Protein AF-A0AA35T219-F1 (afdb_monomer)

Radius of gyration: 21.93 Å; Cα contacts (8 Å, |Δi|>4): 338; chains: 1; bounding box: 54×48×81 Å

pLDDT: mean 70.07, std 18.67, range [22.97, 91.75]

Mean predicted aligned error: 12.72 Å

Secondary structure (DSSP, 8-state):
----S--TTTSPTTEEE-S--EEE----SS-EEEEEEEE--B---SSSSSGGGEEEEEEEEEEEE-GGG-EEEEESSS--EE--S--EEEETTEEEEEEEESS-EEEEEEEE--TTPPPPPEEEEEEEEEE---TT-------PPEEEEEES-HHHHHHHHHHHHHTTEEEEEEEEEE-SS---------TT-TTS------SSS-------------

Foldseek 3Di:
DLPDDDCPVLEDPQKD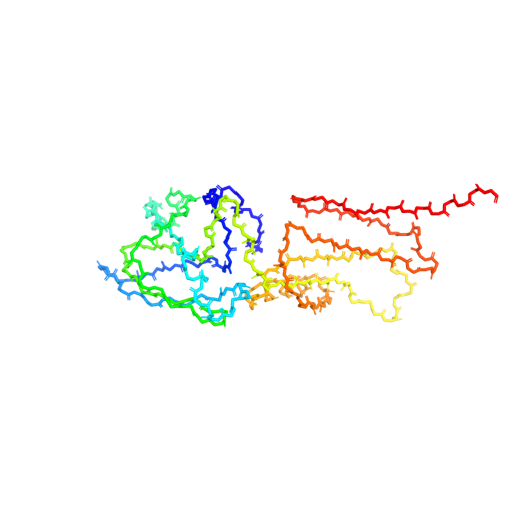FFWDKDKDFDPDPFKDKDKDKTFGFFPDDPPDDPPVFKFKWKFFFDFDQPPPVGTDTHRPGSHTHTDPDWDWDDDRRMIITIDIDGGIMMITMIGGHDVPDFDGKGKKKKKWKWADDDPPDPDDLDIDIDIDIGGPDVVVVVSVVVVNVVVRIDIDMDIDIDRDDDDADEDDDDPPCLPRDDDDDDDDDDHPHPPPPPPPDD

Nearest PDB structures (foldseek):
  5ln4-assembly3_C  TM=1.990E-01  e=5.249E-01  Yersinia pestis
  4f8n-assembly1_A  TM=1.712E-01  e=6.178E-01  Yersinia pestis

Solvent-accessible surface area (backbone atoms only — not comparable to full-atom values): 13832 Å² total; per-residue (Å²): 136,80,95,68,90,86,55,86,85,30,56,50,86,58,52,49,75,40,35,69,78,44,81,48,75,74,94,60,98,57,74,38,82,45,79,49,78,42,58,32,18,52,63,59,72,90,78,87,65,68,69,86,37,56,42,44,28,35,26,64,27,35,80,39,81,49,69,99,78,47,75,44,77,40,62,66,51,70,50,43,40,77,56,76,95,60,75,68,47,77,55,87,38,36,42,34,37,61,50,76,40,82,54,38,28,40,38,32,41,26,36,56,60,54,92,94,57,80,67,73,39,29,28,26,27,42,37,41,33,35,67,71,78,59,95,82,65,90,76,78,92,75,81,75,71,48,78,45,81,43,57,50,40,72,71,50,54,52,52,53,50,56,52,28,61,76,66,60,30,45,78,48,81,46,80,48,75,45,63,69,97,74,81,86,80,82,86,85,66,60,85,87,59,66,83,80,72,84,90,84,86,90,77,100,70,82,82,79,74,79,81,75,75,81,74,80,83,127

Sequence (218 aa):
MGAAMHYSQTFPQGYTVVSPICFVSCRSRGPCRVSLTFPHALDATPDTTTPSRLVILSSATAKVDAGSQGPFFSPSERVLDPLDDIDFKVDRGLARFQTELCHPSLFAVAVRDTPGSIPLPLRCCLYVLYPVIEPTVSMVTGFDVEAYVGMNIPTVATAVMSWAEQHDLKMEETHFVMSGEHVTVSADLLPPHQTDWDVSRRGDGKVCGTYTSNKCQA

Structure (mmCIF, N/CA/C/O backbone):
data_AF-A0AA35T219-F1
#
_entry.id   AF-A0AA35T219-F1
#
loop_
_atom_site.group_PDB
_atom_site.id
_atom_site.type_symbol
_atom_site.label_atom_id
_atom_site.label_alt_id
_atom_site.label_comp_id
_atom_site.label_asym_id
_atom_site.label_entity_id
_atom_site.label_seq_id
_atom_site.pdbx_PDB_ins_code
_atom_site.Cartn_x
_atom_site.Cartn_y
_atom_site.Cartn_z
_atom_site.occupancy
_atom_site.B_iso_or_equiv
_atom_site.auth_seq_id
_atom_site.auth_comp_id
_atom_site.auth_asym_id
_atom_site.auth_atom_id
_atom_site.pdbx_PDB_model_num
ATOM 1 N N . MET A 1 1 ? 10.415 -14.472 3.509 1.00 25.81 1 MET A N 1
ATOM 2 C CA . MET A 1 1 ? 8.943 -14.312 3.584 1.00 25.81 1 MET A CA 1
ATOM 3 C C . MET A 1 1 ? 8.610 -12.841 3.376 1.00 25.81 1 MET A C 1
ATOM 5 O O . MET A 1 1 ? 8.546 -12.095 4.343 1.00 25.81 1 MET A O 1
ATOM 9 N N . GLY A 1 2 ? 8.456 -12.408 2.124 1.00 26.06 2 GLY A N 1
ATOM 10 C CA . GLY A 1 2 ? 7.878 -11.100 1.821 1.00 26.06 2 GLY A CA 1
ATOM 11 C C . GLY A 1 2 ? 6.364 -11.241 1.868 1.00 26.06 2 GLY A C 1
ATOM 12 O O . GLY A 1 2 ? 5.776 -11.815 0.959 1.00 26.06 2 GLY A O 1
ATOM 13 N N . ALA A 1 3 ? 5.736 -10.802 2.956 1.00 27.05 3 ALA A N 1
ATOM 14 C CA . ALA A 1 3 ? 4.283 -10.757 3.071 1.00 27.05 3 ALA A CA 1
ATOM 15 C C . ALA A 1 3 ? 3.740 -9.583 2.241 1.00 27.05 3 ALA A C 1
ATOM 17 O O . ALA A 1 3 ? 3.244 -8.599 2.778 1.00 27.05 3 ALA A O 1
ATOM 18 N N . ALA A 1 4 ? 3.862 -9.677 0.923 1.00 34.72 4 ALA A N 1
ATOM 19 C CA . ALA A 1 4 ? 3.095 -8.872 -0.006 1.00 34.72 4 ALA A CA 1
ATOM 20 C C . ALA A 1 4 ? 2.285 -9.834 -0.877 1.00 34.72 4 ALA A C 1
ATOM 22 O O . ALA A 1 4 ? 2.807 -10.836 -1.352 1.00 34.72 4 ALA A O 1
ATOM 23 N N . MET A 1 5 ? 1.013 -9.495 -1.089 1.00 34.22 5 MET A N 1
ATOM 24 C CA . MET A 1 5 ? 0.124 -10.103 -2.084 1.00 34.22 5 MET A CA 1
ATOM 25 C C . MET A 1 5 ? -0.480 -11.473 -1.738 1.00 34.22 5 MET A C 1
ATOM 27 O O . MET A 1 5 ? -0.184 -12.460 -2.383 1.00 34.22 5 MET A O 1
ATOM 31 N N . HIS A 1 6 ? -1.391 -11.520 -0.762 1.00 35.69 6 HIS A N 1
ATOM 32 C CA . HIS A 1 6 ? -2.619 -12.342 -0.819 1.00 35.69 6 HIS A CA 1
ATOM 33 C C . HIS A 1 6 ? -3.583 -11.866 0.285 1.00 35.69 6 HIS A C 1
ATOM 35 O O . HIS A 1 6 ? -3.925 -12.591 1.214 1.00 35.69 6 HIS A O 1
ATOM 41 N N . TYR A 1 7 ? -3.986 -10.596 0.212 1.00 44.16 7 TYR A N 1
ATOM 42 C CA . TYR A 1 7 ? -5.065 -10.043 1.045 1.00 44.16 7 TYR A CA 1
ATOM 43 C C . TYR A 1 7 ? -6.301 -9.662 0.210 1.00 44.16 7 TYR A C 1
ATOM 45 O O . TYR A 1 7 ? -7.221 -9.049 0.736 1.00 44.16 7 TYR A O 1
ATOM 53 N N . SER A 1 8 ? -6.373 -10.046 -1.073 1.00 41.53 8 SER A N 1
ATOM 54 C CA . SER A 1 8 ? -7.505 -9.690 -1.949 1.00 41.53 8 SER A CA 1
ATOM 55 C C . SER A 1 8 ? -8.852 -10.259 -1.484 1.00 41.53 8 SER A C 1
ATOM 57 O O . SER A 1 8 ? -9.886 -9.712 -1.843 1.00 41.53 8 SER A O 1
ATOM 59 N N . GLN A 1 9 ? -8.853 -11.311 -0.657 1.00 44.59 9 GLN A N 1
ATOM 60 C CA . GLN A 1 9 ? -10.068 -11.906 -0.079 1.00 44.59 9 GLN A CA 1
ATOM 61 C C . GLN A 1 9 ? -10.352 -11.469 1.372 1.00 44.59 9 GLN A C 1
ATOM 63 O O . GLN A 1 9 ? -11.349 -11.891 1.943 1.00 44.59 9 GLN A O 1
ATOM 68 N N . THR A 1 10 ? -9.480 -10.653 1.975 1.00 53.59 10 THR A N 1
ATOM 69 C CA . THR A 1 10 ? -9.535 -10.266 3.402 1.00 53.59 10 THR A CA 1
ATOM 70 C C . THR A 1 10 ? -10.169 -8.889 3.616 1.00 53.59 10 THR A C 1
ATOM 72 O O . THR A 1 10 ? -10.555 -8.536 4.731 1.00 53.59 10 THR A O 1
ATOM 75 N N . PHE A 1 11 ? -10.239 -8.070 2.564 1.00 61.09 11 PHE A N 1
ATOM 76 C CA . PHE A 1 11 ? -10.794 -6.727 2.664 1.00 61.09 11 PHE A CA 1
ATOM 77 C C . PHE A 1 11 ? -12.285 -6.729 2.324 1.00 61.09 11 PHE A C 1
ATOM 79 O O . PHE A 1 11 ? -12.685 -7.366 1.345 1.00 61.09 11 PHE A O 1
ATOM 86 N N . PRO A 1 12 ? -13.110 -6.012 3.103 1.00 65.50 12 PRO A N 1
ATOM 87 C CA . PRO A 1 12 ? -14.512 -5.826 2.769 1.00 65.50 12 PRO A CA 1
ATOM 88 C C . PRO A 1 12 ? -14.631 -5.173 1.388 1.00 65.50 12 PRO A C 1
ATOM 90 O O . PRO A 1 12 ? -13.857 -4.279 1.036 1.00 65.50 12 PRO A O 1
ATOM 93 N N . GLN A 1 13 ? -15.606 -5.622 0.595 1.00 71.94 13 GLN A N 1
ATOM 94 C CA . GLN A 1 13 ? -15.908 -4.983 -0.685 1.00 71.94 13 GLN A CA 1
ATOM 95 C C . GLN A 1 13 ? -16.268 -3.507 -0.467 1.00 71.94 13 GLN A C 1
ATOM 97 O O . GLN A 1 13 ? -16.920 -3.159 0.516 1.00 71.94 13 GLN A O 1
ATOM 102 N N . GLY A 1 14 ? -15.857 -2.645 -1.400 1.00 78.50 14 GLY A N 1
ATOM 103 C CA . GLY A 1 14 ? -16.109 -1.204 -1.320 1.00 78.50 14 GLY A CA 1
ATOM 104 C C . GLY A 1 14 ? -15.125 -0.437 -0.433 1.00 78.50 14 GLY A C 1
ATOM 105 O O . GLY A 1 14 ? -15.446 0.666 0.012 1.00 78.50 14 GLY A O 1
ATOM 106 N N . TYR A 1 15 ? -13.951 -1.011 -0.157 1.00 80.75 15 TYR A N 1
ATOM 107 C CA . TYR A 1 15 ? -12.869 -0.322 0.532 1.00 80.75 15 TYR A CA 1
ATOM 108 C C . TYR A 1 15 ? -11.538 -0.491 -0.196 1.00 80.75 15 TYR A C 1
ATOM 110 O O . TYR A 1 15 ? -11.108 -1.605 -0.500 1.00 80.75 15 TYR A O 1
ATOM 118 N N . THR A 1 16 ? -10.829 0.621 -0.364 1.00 81.12 16 THR A N 1
ATOM 119 C CA . THR A 1 16 ? -9.451 0.645 -0.859 1.00 81.12 16 THR A CA 1
ATOM 120 C C . THR A 1 16 ? -8.502 0.918 0.301 1.00 81.12 16 THR A C 1
ATOM 122 O O . THR A 1 16 ? -8.538 1.995 0.899 1.00 81.12 16 THR A O 1
ATOM 125 N N . VAL A 1 17 ? -7.636 -0.039 0.644 1.00 84.38 17 VAL A N 1
ATOM 126 C CA . VAL A 1 17 ? -6.633 0.149 1.704 1.00 84.38 17 VAL A CA 1
ATOM 127 C C . VAL A 1 17 ? -5.507 1.051 1.218 1.00 84.38 17 VAL A C 1
ATOM 129 O O . VAL A 1 17 ? -4.899 0.801 0.181 1.00 84.38 17 VAL A O 1
ATOM 132 N N . VAL A 1 18 ? -5.222 2.090 2.001 1.00 86.44 18 VAL A N 1
ATOM 133 C CA . VAL A 1 18 ? -4.260 3.147 1.662 1.00 86.44 18 VAL A CA 1
ATOM 134 C C . VAL A 1 18 ? -3.087 3.230 2.636 1.00 86.44 18 VAL A C 1
ATOM 136 O O . VAL A 1 18 ? -2.287 4.151 2.519 1.00 86.44 18 VAL A O 1
ATOM 139 N N . SER A 1 19 ? -2.966 2.306 3.594 1.00 87.12 19 SER A N 1
ATOM 140 C CA . SER A 1 19 ? -1.841 2.207 4.536 1.00 87.12 19 SER A CA 1
ATOM 141 C C . SER A 1 19 ? -1.317 0.772 4.652 1.00 87.12 19 SER A C 1
ATOM 143 O O . SER A 1 19 ? -1.995 -0.170 4.239 1.00 87.12 19 SER A O 1
ATOM 145 N N . PRO A 1 20 ? -0.158 0.557 5.300 1.00 85.31 20 PRO A N 1
ATOM 146 C CA . PRO A 1 20 ? 0.209 -0.761 5.802 1.00 85.31 20 PRO A CA 1
ATOM 147 C C . PRO A 1 20 ? -0.837 -1.290 6.794 1.00 85.31 20 PRO A C 1
ATOM 149 O O . PRO A 1 20 ? -1.520 -0.506 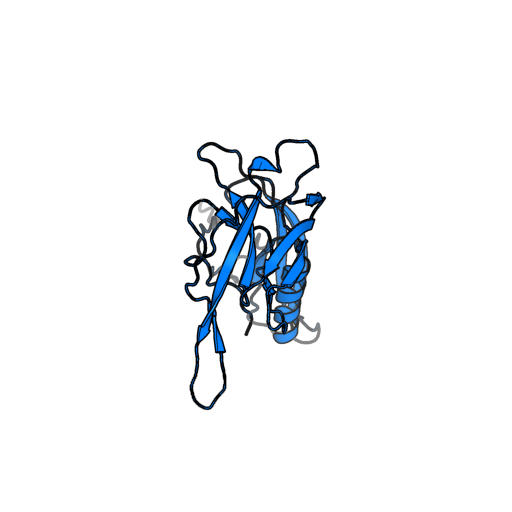7.461 1.00 85.31 20 PRO A O 1
ATOM 152 N N . ILE A 1 21 ? -0.919 -2.617 6.915 1.00 85.12 21 ILE A N 1
ATOM 153 C CA . ILE A 1 21 ? -1.655 -3.286 7.992 1.00 85.12 21 ILE A CA 1
ATOM 154 C C . ILE A 1 21 ? -0.701 -3.451 9.175 1.00 85.12 21 ILE A C 1
ATOM 156 O O . ILE A 1 21 ? 0.383 -4.013 9.017 1.00 85.12 21 ILE A O 1
ATOM 160 N N . CYS A 1 22 ? -1.110 -3.010 10.360 1.00 83.25 22 CYS A N 1
ATOM 161 C CA . CYS A 1 22 ? -0.311 -3.146 11.575 1.00 83.25 22 CYS A CA 1
ATOM 162 C C . CYS A 1 22 ? -1.007 -4.050 12.589 1.00 83.25 22 CYS A C 1
ATOM 164 O O . CYS A 1 22 ? -2.183 -3.860 12.896 1.00 83.25 22 CYS A O 1
ATOM 166 N N . PHE A 1 23 ? -0.252 -4.992 13.150 1.00 84.25 23 PHE A N 1
ATOM 167 C CA . PHE A 1 23 ? -0.660 -5.767 14.317 1.00 84.25 23 PHE A CA 1
ATOM 168 C C . PHE A 1 23 ? -0.267 -5.030 15.595 1.00 84.25 23 PHE A C 1
ATOM 170 O O . PHE A 1 23 ? 0.884 -4.621 15.756 1.00 84.25 23 PHE A O 1
ATOM 177 N N . VAL A 1 24 ? -1.217 -4.878 16.511 1.00 85.19 24 VAL A N 1
ATOM 178 C CA . VAL A 1 24 ? -1.024 -4.188 17.785 1.00 85.19 24 VAL A CA 1
ATOM 179 C C . VAL A 1 24 ? -1.450 -5.116 18.911 1.00 85.19 24 VAL A C 1
ATOM 181 O O . VAL A 1 24 ? -2.562 -5.633 18.922 1.00 85.19 24 VAL A O 1
ATOM 184 N N . SER A 1 25 ? -0.569 -5.304 19.889 1.00 84.00 25 SER A N 1
ATOM 185 C CA . SER A 1 25 ? -0.840 -6.087 21.096 1.00 84.00 25 SER A CA 1
ATOM 186 C C . SER A 1 25 ? -0.357 -5.329 22.324 1.00 84.00 25 SER A C 1
ATOM 188 O O . SER A 1 25 ? 0.729 -4.748 22.290 1.00 84.00 25 SER A O 1
ATOM 190 N N . CYS A 1 26 ? -1.111 -5.381 23.420 1.00 77.00 26 CYS A N 1
ATOM 191 C CA . CYS A 1 26 ? -0.672 -4.868 24.713 1.00 77.00 26 CYS A CA 1
ATOM 192 C C . CYS A 1 26 ? -0.511 -6.016 25.717 1.00 77.00 26 CYS A C 1
ATOM 194 O O . CYS A 1 26 ? -1.307 -6.948 25.735 1.00 77.00 26 CYS A O 1
ATOM 196 N N . ARG A 1 27 ? 0.511 -5.940 26.579 1.00 72.88 27 ARG A N 1
ATOM 197 C CA . ARG A 1 27 ? 0.747 -6.912 27.667 1.00 72.88 27 ARG A CA 1
ATOM 198 C C . ARG A 1 27 ? -0.072 -6.627 28.935 1.00 72.88 27 ARG A C 1
ATOM 200 O O . ARG A 1 27 ? 0.155 -7.260 29.964 1.00 72.88 27 ARG A O 1
ATOM 207 N N . SER A 1 28 ? -0.976 -5.652 28.887 1.00 70.00 28 SER A N 1
ATOM 208 C CA . SER A 1 28 ? -1.829 -5.291 30.020 1.00 70.00 28 SER A CA 1
ATOM 209 C C . SER A 1 28 ? -2.808 -6.419 30.358 1.00 70.00 28 SER A C 1
ATOM 211 O O . SER A 1 28 ? -3.291 -7.121 29.475 1.00 70.00 28 SER A O 1
ATOM 213 N N . ARG A 1 29 ? -3.123 -6.579 31.651 1.00 66.75 29 ARG A N 1
ATOM 214 C CA . ARG A 1 29 ? -4.164 -7.507 32.136 1.00 66.75 29 ARG A CA 1
ATOM 215 C C . ARG A 1 29 ? -5.591 -6.968 31.951 1.00 66.75 29 ARG A C 1
ATOM 217 O O . ARG A 1 29 ? -6.541 -7.674 32.267 1.00 66.75 29 ARG A O 1
ATOM 224 N N . GLY A 1 30 ? -5.734 -5.735 31.472 1.00 74.81 30 GLY A N 1
ATOM 225 C CA . GLY A 1 30 ? -7.009 -5.090 31.168 1.00 74.81 30 GLY A CA 1
ATOM 226 C C . GLY A 1 30 ? -6.906 -4.220 29.916 1.00 74.81 30 GLY A C 1
ATOM 227 O O . GLY A 1 30 ? -5.829 -4.160 29.309 1.00 74.81 30 GLY A O 1
ATOM 228 N N . PRO A 1 31 ? -7.995 -3.535 29.539 1.00 81.06 31 PRO A N 1
ATOM 229 C CA . PRO A 1 31 ? -8.016 -2.727 28.333 1.00 81.06 31 PRO A CA 1
ATOM 230 C C . PRO A 1 31 ? -6.910 -1.672 28.318 1.00 81.06 31 PRO A C 1
ATOM 232 O O . PRO A 1 31 ? -6.562 -1.087 29.348 1.00 81.06 31 PRO A O 1
ATOM 235 N N . CYS A 1 32 ? -6.320 -1.454 27.147 1.00 84.25 32 CYS A N 1
ATOM 236 C CA . CYS A 1 32 ? -5.234 -0.499 26.974 1.00 84.25 32 CYS A CA 1
ATOM 237 C C . CYS A 1 32 ? -5.611 0.557 25.945 1.00 84.25 32 CYS A C 1
ATOM 239 O O . CYS A 1 32 ? -5.890 0.233 24.794 1.00 84.25 32 CYS A O 1
ATOM 241 N N . ARG A 1 33 ? -5.559 1.830 26.338 1.00 89.69 33 ARG A N 1
ATOM 242 C CA . ARG A 1 33 ? -5.686 2.936 25.393 1.00 89.69 33 ARG A CA 1
ATOM 243 C C . ARG A 1 33 ? -4.396 3.068 24.588 1.00 89.69 33 ARG A C 1
ATOM 245 O O . ARG A 1 33 ? -3.328 3.290 25.157 1.00 89.69 33 ARG A O 1
ATOM 252 N N . VAL A 1 34 ? -4.505 2.960 23.271 1.00 89.31 34 VAL A N 1
ATOM 253 C CA . VAL A 1 34 ? -3.389 3.089 22.331 1.00 89.31 34 VAL A CA 1
ATOM 254 C C . VAL A 1 34 ? -3.590 4.305 2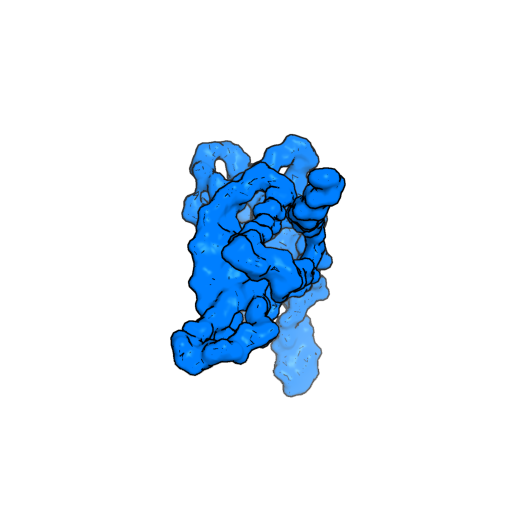1.436 1.00 89.31 34 VAL A C 1
ATOM 256 O O . VAL A 1 34 ? -4.714 4.658 21.083 1.00 89.31 34 VAL A O 1
ATOM 259 N N . SER A 1 35 ? -2.485 4.952 21.072 1.00 91.69 35 SER A N 1
ATOM 260 C CA . SER A 1 35 ? -2.454 6.025 20.079 1.00 91.69 35 SER A CA 1
ATOM 261 C C . SER A 1 35 ? -1.686 5.519 18.871 1.00 91.69 35 SER A C 1
ATOM 263 O O . SER A 1 35 ? -0.508 5.184 18.989 1.00 91.69 35 SER A O 1
ATOM 265 N N . LEU A 1 36 ? -2.348 5.449 17.721 1.00 91.19 36 LEU A N 1
ATOM 266 C CA . LEU A 1 36 ? -1.792 4.873 16.502 1.00 91.19 36 LEU A CA 1
ATOM 267 C C . LEU A 1 36 ? -1.585 5.956 15.445 1.00 91.19 36 LEU A C 1
ATOM 269 O O . LEU A 1 36 ? -2.362 6.904 15.339 1.00 91.19 36 LEU A O 1
ATOM 273 N N . THR A 1 37 ? -0.497 5.830 14.687 1.00 91.75 37 THR A N 1
ATOM 274 C CA . THR A 1 37 ? -0.146 6.716 13.572 1.00 91.75 37 THR A CA 1
ATOM 275 C C . THR A 1 37 ? 0.233 5.856 12.377 1.00 91.75 37 THR A C 1
ATOM 277 O O . THR A 1 37 ? 1.168 5.063 12.464 1.00 91.75 37 THR A O 1
ATOM 280 N N . PHE A 1 38 ? -0.487 6.021 11.273 1.00 89.31 38 PHE A N 1
ATOM 281 C CA . PHE A 1 38 ? -0.290 5.275 10.037 1.00 89.31 38 PHE A CA 1
ATOM 282 C C . PHE A 1 38 ? 0.161 6.206 8.919 1.00 89.31 38 PHE A C 1
ATOM 284 O O . PHE A 1 38 ? -0.466 7.250 8.727 1.00 89.31 38 PHE A O 1
ATOM 291 N N . PRO A 1 39 ? 1.185 5.835 8.136 1.00 88.75 39 PRO A N 1
ATOM 292 C CA . PRO A 1 39 ? 1.398 6.473 6.852 1.00 88.75 39 PRO A CA 1
ATOM 293 C C . PRO A 1 39 ? 0.299 6.053 5.874 1.00 88.75 39 PRO A C 1
ATOM 295 O O . PRO A 1 39 ? -0.125 4.897 5.884 1.00 88.75 39 PRO A O 1
ATOM 298 N N . HIS A 1 40 ? -0.144 6.971 5.015 1.00 86.25 40 HIS A N 1
ATOM 299 C CA . HIS A 1 40 ? -1.108 6.654 3.962 1.00 86.25 40 HIS A CA 1
ATOM 300 C C . HIS A 1 40 ? -0.705 7.195 2.591 1.00 86.25 40 HIS A C 1
ATOM 302 O O . HIS A 1 40 ? -0.011 8.206 2.479 1.00 86.25 40 HIS A O 1
ATOM 308 N N . ALA A 1 41 ? -1.204 6.563 1.533 1.00 87.31 41 ALA A N 1
ATOM 309 C CA . ALA A 1 41 ? -0.889 6.909 0.153 1.00 87.31 41 ALA A CA 1
ATOM 310 C C . ALA A 1 41 ? -1.672 8.113 -0.384 1.00 87.31 41 ALA A C 1
ATOM 312 O O . ALA A 1 41 ? -1.235 8.696 -1.360 1.00 87.31 41 ALA A O 1
ATOM 313 N N . LEU A 1 42 ? -2.790 8.525 0.223 1.00 85.19 42 LEU A N 1
ATOM 314 C CA . LEU A 1 42 ? -3.615 9.605 -0.345 1.00 85.19 42 LEU A CA 1
ATOM 315 C C . LEU A 1 42 ? -2.834 10.894 -0.617 1.00 85.19 42 LEU A C 1
ATOM 317 O O . LEU A 1 42 ? -2.111 11.386 0.255 1.00 85.19 42 LEU A O 1
ATOM 321 N N . ASP A 1 43 ? -3.047 11.449 -1.806 1.00 80.00 43 ASP A N 1
ATOM 322 C CA . ASP A 1 43 ? -2.617 12.788 -2.202 1.00 80.00 43 ASP A CA 1
ATOM 323 C C . ASP A 1 43 ? -3.699 13.811 -1.832 1.00 80.00 43 ASP A C 1
ATOM 325 O O . ASP A 1 43 ? -4.254 14.525 -2.661 1.00 80.00 43 ASP A O 1
ATOM 329 N N . ALA A 1 44 ? -4.090 13.811 -0.559 1.00 66.00 44 ALA A N 1
ATOM 330 C CA . ALA A 1 44 ? -5.096 14.733 -0.066 1.00 66.00 44 ALA A CA 1
ATOM 331 C C . ALA A 1 44 ? -4.442 16.073 0.286 1.00 66.00 44 ALA A C 1
ATOM 333 O O . ALA A 1 44 ? -3.615 16.148 1.201 1.00 66.00 44 ALA A O 1
ATOM 334 N N . THR A 1 45 ? -4.840 17.144 -0.400 1.00 56.31 45 THR A N 1
ATOM 335 C CA . THR A 1 45 ? -4.743 18.489 0.169 1.00 56.31 45 THR A CA 1
ATOM 336 C C . THR A 1 45 ? -5.785 18.625 1.290 1.00 56.31 45 THR A C 1
ATOM 338 O O . THR A 1 45 ? -6.869 18.046 1.200 1.00 56.31 45 THR A O 1
ATOM 341 N N . PRO A 1 46 ? -5.475 19.349 2.380 1.00 49.75 46 PRO A N 1
ATOM 342 C CA . PRO A 1 46 ? -6.318 19.425 3.579 1.00 49.75 46 PRO A CA 1
ATOM 343 C C . PRO A 1 46 ? -7.670 20.152 3.403 1.00 49.75 46 PRO A C 1
ATOM 345 O O . PRO A 1 46 ? -8.376 20.359 4.390 1.00 49.75 46 PRO A O 1
ATOM 348 N N . ASP A 1 47 ? -8.089 20.494 2.180 1.00 50.41 47 ASP A N 1
ATOM 349 C CA . ASP A 1 47 ? -9.352 21.192 1.936 1.00 50.41 47 ASP A CA 1
ATOM 350 C C . ASP A 1 47 ? -10.559 20.227 1.892 1.00 50.41 47 ASP A C 1
ATOM 352 O O . ASP A 1 47 ? -11.039 19.754 0.864 1.00 50.41 47 ASP A O 1
ATOM 356 N N . THR A 1 48 ? -11.051 19.962 3.103 1.00 42.38 48 THR A N 1
ATOM 357 C CA . THR A 1 48 ? -12.465 19.866 3.532 1.00 42.38 48 THR A CA 1
ATOM 358 C C . THR A 1 48 ? -13.426 18.811 2.959 1.00 42.38 48 THR A C 1
ATOM 360 O O . THR A 1 48 ? -14.540 18.717 3.469 1.00 42.38 48 THR A O 1
ATOM 363 N N . THR A 1 49 ? -13.040 17.929 2.031 1.00 50.22 49 THR A N 1
ATOM 364 C CA . THR A 1 49 ? -13.943 16.835 1.563 1.00 50.22 49 THR A CA 1
ATOM 365 C C . THR A 1 49 ? -13.375 15.416 1.656 1.00 50.22 49 THR A C 1
ATOM 367 O O . THR A 1 49 ? -14.130 14.447 1.628 1.00 50.22 49 THR A O 1
ATOM 370 N N . THR A 1 50 ? -12.068 15.272 1.866 1.00 53.88 50 THR A N 1
ATOM 371 C CA . THR A 1 50 ? -11.376 13.987 2.075 1.00 53.88 50 THR A CA 1
ATOM 372 C C . THR A 1 50 ? -11.747 13.227 3.367 1.00 53.88 50 THR A C 1
ATOM 374 O O . THR A 1 50 ? -11.749 11.994 3.330 1.00 53.88 50 THR A O 1
ATOM 377 N N . PRO A 1 51 ? -12.075 13.876 4.510 1.00 56.75 51 PRO A N 1
ATOM 378 C CA . PRO A 1 51 ? -12.294 13.159 5.768 1.00 56.75 51 PRO A CA 1
ATOM 379 C C . PR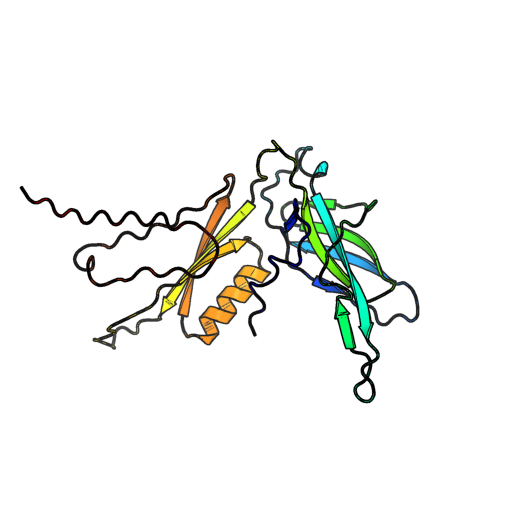O A 1 51 ? -13.465 12.164 5.714 1.00 56.75 51 PRO A C 1
ATOM 381 O O . PRO A 1 51 ? -13.363 11.068 6.248 1.00 56.75 51 PRO A O 1
ATOM 384 N N . SER A 1 52 ? -14.563 12.493 5.029 1.00 65.69 52 SER A N 1
ATOM 385 C CA . SER A 1 52 ? -15.814 11.716 5.112 1.00 65.69 52 SER A CA 1
ATOM 386 C C . SER A 1 52 ? -15.739 10.304 4.519 1.00 65.69 52 SER A C 1
ATOM 388 O O . SER A 1 52 ? -16.616 9.482 4.782 1.00 65.69 52 SER A O 1
ATOM 390 N N . ARG A 1 53 ? -14.710 10.014 3.715 1.00 78.31 53 ARG A N 1
ATOM 391 C CA . ARG A 1 53 ? -14.495 8.700 3.092 1.00 78.31 53 ARG A CA 1
ATOM 392 C C . ARG A 1 53 ? -13.403 7.886 3.774 1.00 78.31 53 ARG A C 1
ATOM 394 O O . ARG A 1 53 ? -13.258 6.712 3.451 1.00 78.31 53 ARG A O 1
ATOM 401 N N . LEU A 1 54 ? -12.623 8.485 4.668 1.00 82.75 54 LEU A N 1
ATOM 402 C CA . LEU A 1 54 ? -11.556 7.787 5.369 1.00 82.75 54 LEU A CA 1
ATOM 403 C C . LEU A 1 54 ? -12.119 6.993 6.542 1.00 82.75 54 LEU A C 1
ATOM 405 O O . LEU A 1 54 ? -12.912 7.500 7.328 1.00 82.75 54 LEU A O 1
ATOM 409 N N . VAL A 1 55 ? -11.686 5.742 6.651 1.00 87.19 55 VAL A N 1
ATOM 410 C CA . VAL A 1 55 ? -12.081 4.838 7.727 1.00 87.19 55 VAL A CA 1
ATOM 411 C C . VAL A 1 55 ? -10.865 4.107 8.277 1.00 87.19 55 VAL A C 1
ATOM 413 O O . VAL A 1 55 ? -9.891 3.845 7.563 1.00 87.19 55 VAL A O 1
ATOM 416 N N . ILE A 1 56 ? -10.940 3.743 9.552 1.00 88.81 56 ILE A N 1
ATOM 417 C CA . ILE A 1 56 ? -10.045 2.751 10.135 1.00 88.81 56 ILE A CA 1
ATOM 418 C C . ILE A 1 56 ? -10.736 1.406 10.012 1.00 88.81 56 ILE A C 1
ATOM 420 O O . ILE A 1 56 ? -11.860 1.248 10.475 1.00 88.81 56 ILE A O 1
ATOM 424 N N . LEU A 1 57 ? -10.065 0.447 9.389 1.00 88.75 57 LEU A N 1
ATOM 425 C CA . LEU A 1 57 ? -10.479 -0.943 9.434 1.00 88.75 57 LEU A CA 1
ATOM 426 C C . LEU A 1 57 ? -9.743 -1.644 10.573 1.00 88.75 57 LEU A C 1
ATOM 428 O O . LEU A 1 57 ? -8.545 -1.415 10.773 1.00 88.75 57 LEU A O 1
ATOM 432 N N . SER A 1 58 ? -10.438 -2.512 11.297 1.00 87.81 58 SER A N 1
ATOM 433 C CA . SER A 1 58 ? -9.869 -3.280 12.396 1.00 87.81 58 SER A CA 1
ATOM 434 C C . SER A 1 58 ? -10.368 -4.720 12.415 1.00 87.81 58 SER A C 1
ATOM 436 O O . SER A 1 58 ? -11.446 -5.025 11.921 1.00 87.81 58 SER A O 1
ATOM 438 N N . SER A 1 59 ? -9.562 -5.617 12.972 1.00 83.94 59 SER A N 1
ATOM 439 C CA . SER A 1 59 ? -9.957 -7.002 13.226 1.00 83.94 59 SER A CA 1
ATOM 440 C C . SER A 1 59 ? -9.384 -7.432 14.564 1.00 83.94 59 SER A C 1
ATOM 442 O O . SER A 1 59 ? -8.171 -7.325 14.782 1.00 83.94 59 SER A O 1
ATOM 444 N N . ALA A 1 60 ? -10.241 -7.903 15.466 1.00 72.31 60 ALA A N 1
ATOM 445 C CA . ALA A 1 60 ? -9.786 -8.522 16.700 1.00 72.31 60 ALA A CA 1
ATOM 446 C C . ALA A 1 60 ? -9.174 -9.888 16.370 1.00 72.31 60 ALA A C 1
ATOM 448 O O . ALA A 1 60 ? -9.797 -10.727 15.712 1.00 72.31 60 ALA A O 1
ATOM 449 N N . THR A 1 61 ? -7.948 -10.129 16.832 1.00 67.62 61 THR A N 1
ATOM 450 C CA . THR A 1 61 ? -7.361 -11.469 16.762 1.00 67.62 61 THR A CA 1
ATOM 451 C C . THR A 1 61 ? -7.869 -12.296 17.937 1.00 67.62 61 THR A C 1
ATOM 453 O O . THR A 1 61 ? -7.797 -11.875 19.095 1.00 67.62 61 THR A O 1
ATOM 456 N N . ALA A 1 62 ? -8.410 -13.474 17.643 1.00 57.25 62 ALA A N 1
ATOM 457 C CA . ALA A 1 62 ? -8.804 -14.421 18.662 1.00 57.25 62 ALA A CA 1
ATOM 458 C C . ALA A 1 62 ? -7.544 -15.004 19.301 1.00 57.25 62 ALA A C 1
ATOM 460 O O . ALA A 1 62 ? -6.579 -15.394 18.633 1.00 57.25 62 ALA A O 1
ATOM 461 N N . LYS A 1 63 ? -7.580 -15.103 20.629 1.00 54.62 63 LYS A N 1
ATOM 462 C CA . LYS A 1 63 ? -6.645 -15.938 21.373 1.00 54.62 63 LYS A CA 1
ATOM 463 C C . LYS A 1 63 ? -6.997 -17.395 21.076 1.00 54.62 63 LYS A C 1
ATOM 465 O O . LYS A 1 63 ? -8.049 -17.866 21.498 1.00 54.62 63 LYS A O 1
ATOM 470 N N . VAL A 1 64 ? -6.129 -18.098 20.357 1.00 51.59 64 VAL A N 1
ATOM 471 C CA . VAL A 1 64 ? -6.243 -19.545 20.166 1.00 51.59 64 VAL A CA 1
ATOM 472 C C . VAL A 1 64 ? -5.365 -20.212 21.219 1.00 51.59 64 VAL A C 1
ATOM 474 O O . VAL A 1 64 ? -4.147 -20.016 21.249 1.00 51.59 64 VAL A O 1
ATOM 477 N N . ASP A 1 65 ? -5.975 -20.993 22.109 1.00 48.56 65 ASP A N 1
ATOM 478 C CA . ASP A 1 65 ? -5.232 -21.786 23.088 1.00 48.56 65 ASP A CA 1
ATOM 479 C C . ASP A 1 65 ? -4.606 -23.004 22.393 1.00 48.56 65 ASP A C 1
ATOM 481 O O . ASP A 1 65 ? -5.190 -24.083 22.301 1.00 48.56 65 ASP A O 1
ATOM 485 N N . ALA A 1 66 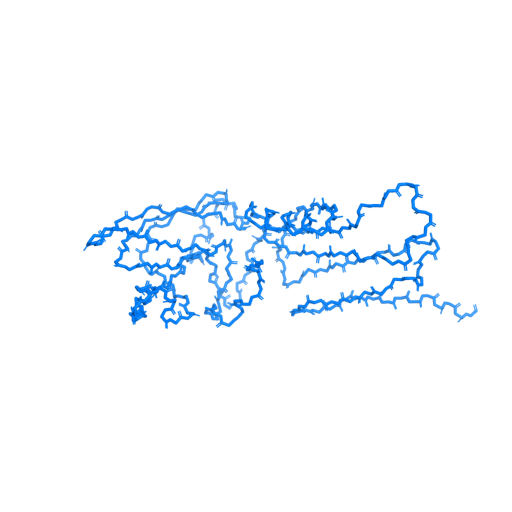? -3.394 -22.820 21.869 1.00 45.75 66 ALA A N 1
ATOM 486 C CA . ALA A 1 66 ? -2.648 -23.850 21.157 1.00 45.75 66 ALA A CA 1
ATOM 487 C C . ALA A 1 66 ? -1.862 -24.758 22.123 1.00 45.75 66 ALA A C 1
ATOM 489 O O . ALA A 1 66 ? -0.634 -24.796 22.095 1.00 45.75 66 ALA A O 1
ATOM 490 N N . GLY A 1 67 ? -2.562 -25.496 22.993 1.00 56.41 67 GLY A N 1
ATOM 491 C CA . GLY A 1 67 ? -1.972 -26.558 23.823 1.00 56.41 67 GLY A CA 1
ATOM 492 C C . GLY A 1 67 ? -0.596 -26.229 24.440 1.00 56.41 67 GLY A C 1
ATOM 493 O O . GLY A 1 67 ? -0.357 -25.129 24.938 1.00 56.41 67 GLY A O 1
ATOM 494 N N . SER A 1 68 ? 0.334 -27.189 24.416 1.00 42.88 68 SER A N 1
ATOM 495 C CA . SER A 1 68 ? 1.648 -27.122 25.084 1.00 42.88 68 SER A CA 1
ATOM 496 C C . SER A 1 68 ? 2.660 -26.123 24.495 1.00 42.88 68 SER A C 1
ATOM 498 O O . SER A 1 68 ? 3.791 -26.078 24.973 1.00 42.88 68 SER A O 1
ATOM 500 N N . GLN A 1 69 ? 2.298 -25.333 23.477 1.00 55.22 69 GLN A N 1
ATOM 501 C CA . GLN A 1 69 ? 3.174 -24.310 22.880 1.00 55.22 69 GLN A CA 1
ATOM 502 C C . GLN A 1 69 ? 2.814 -22.871 23.291 1.00 55.22 69 GLN A C 1
ATOM 504 O O . GLN A 1 69 ? 3.480 -21.926 22.872 1.00 55.22 69 GLN A O 1
ATOM 509 N N . GLY A 1 70 ? 1.823 -22.698 24.174 1.00 49.56 70 GLY A N 1
ATOM 510 C CA . GLY A 1 70 ? 1.346 -21.384 24.606 1.00 49.56 70 GLY A CA 1
ATOM 511 C C . GLY A 1 70 ? 0.310 -20.788 23.643 1.00 49.56 70 GLY A C 1
ATOM 512 O O . GLY A 1 70 ? 0.029 -21.362 22.592 1.00 49.56 70 GLY A O 1
ATOM 513 N N . PRO A 1 71 ? -0.322 -19.658 24.004 1.00 51.91 71 PRO A N 1
ATOM 514 C CA . PRO A 1 71 ? -1.371 -19.067 23.182 1.00 51.91 71 PRO A CA 1
ATOM 515 C C . PRO A 1 71 ? -0.787 -18.498 21.884 1.00 51.91 71 PRO A C 1
ATOM 517 O O . PRO A 1 71 ? 0.165 -17.716 21.924 1.00 51.91 71 PRO A O 1
ATOM 520 N N . PHE A 1 72 ? -1.388 -18.845 20.746 1.00 54.81 72 PHE A N 1
ATOM 521 C CA . PHE A 1 72 ? -1.117 -18.187 19.470 1.00 54.81 72 PHE A CA 1
ATOM 522 C C . PHE A 1 72 ? -2.277 -17.241 19.154 1.00 54.81 72 PHE A C 1
ATOM 524 O O . PHE A 1 72 ? -3.441 -17.566 19.391 1.00 54.81 72 PHE A O 1
ATOM 531 N N . PHE A 1 73 ? -1.973 -16.055 18.633 1.00 56.78 73 PHE A N 1
ATOM 532 C CA . PHE A 1 73 ? -2.997 -15.108 18.200 1.00 56.78 73 PHE A CA 1
ATOM 533 C C . PHE A 1 73 ? -3.219 -15.297 16.705 1.00 56.78 73 PHE A C 1
ATOM 535 O O . PHE A 1 73 ? -2.308 -15.081 15.907 1.00 56.78 73 PHE A O 1
ATOM 542 N N . SER A 1 74 ? -4.420 -15.732 16.334 1.00 54.56 74 SER A N 1
ATOM 543 C CA . SER A 1 74 ? -4.850 -15.788 14.938 1.00 54.56 74 SER A CA 1
ATOM 544 C C . SER A 1 74 ? -5.885 -14.692 14.725 1.00 54.56 74 SER A C 1
ATOM 546 O O . SER A 1 74 ? -6.741 -14.517 15.591 1.00 54.56 74 SER A O 1
ATOM 548 N N . PRO A 1 75 ? -5.876 -13.964 13.596 1.00 56.75 75 PRO A N 1
ATOM 549 C CA . PRO A 1 75 ? -7.056 -13.215 13.174 1.00 56.75 75 PRO A CA 1
ATOM 550 C C . PRO A 1 75 ? -8.253 -14.167 13.248 1.00 56.75 75 PRO A C 1
ATOM 552 O O . PRO A 1 75 ? -8.198 -15.231 12.625 1.00 56.75 75 PRO A O 1
ATOM 555 N N . SER A 1 76 ? -9.246 -13.856 14.095 1.00 50.94 76 SER A N 1
ATOM 556 C CA . SER A 1 76 ? -10.392 -14.753 14.357 1.00 50.94 76 SER A CA 1
ATOM 557 C C . SER A 1 76 ? -11.082 -15.106 13.051 1.00 50.94 76 SER A C 1
ATOM 559 O O . SER A 1 76 ? -11.485 -16.238 12.823 1.00 50.94 76 SER A O 1
ATOM 561 N N . GLU A 1 77 ? -11.122 -14.108 12.178 1.00 53.16 77 GLU A N 1
ATOM 562 C CA . GLU A 1 77 ? -11.528 -14.146 10.795 1.00 53.16 77 GLU A CA 1
ATOM 563 C C . GLU A 1 77 ? -10.597 -13.138 10.108 1.00 53.16 77 GLU A C 1
ATOM 565 O O . GLU A 1 77 ? -10.288 -12.083 10.669 1.00 53.16 77 GLU A O 1
ATOM 570 N N . ARG A 1 78 ? -10.061 -13.450 8.926 1.00 61.31 78 ARG A N 1
ATOM 571 C CA . ARG A 1 78 ? -9.322 -12.466 8.117 1.00 61.31 78 ARG A CA 1
ATOM 572 C C . ARG A 1 78 ? -10.329 -11.490 7.503 1.0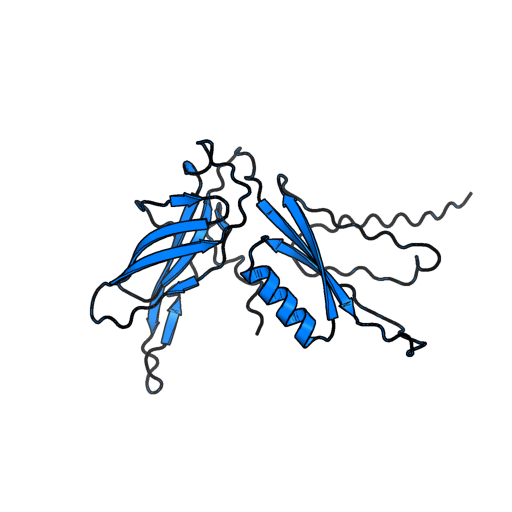0 61.31 78 ARG A C 1
ATOM 574 O O . ARG A 1 78 ? -10.429 -11.403 6.290 1.00 61.31 78 ARG A O 1
ATOM 581 N N . VAL A 1 79 ? -11.123 -10.833 8.334 1.00 69.62 79 VAL A N 1
ATOM 582 C CA . VAL A 1 79 ? -12.125 -9.851 7.941 1.00 69.62 79 VAL A CA 1
ATOM 583 C C . VAL A 1 79 ? -11.815 -8.603 8.743 1.00 69.62 79 VAL A C 1
ATOM 585 O O . VAL A 1 79 ? -11.640 -8.651 9.962 1.00 69.62 79 VAL A O 1
ATOM 588 N N . LEU A 1 80 ? -11.601 -7.519 8.014 1.00 78.50 80 LEU A N 1
ATOM 589 C CA . LEU A 1 80 ? -11.304 -6.201 8.545 1.00 78.50 80 LEU A CA 1
ATOM 590 C C . LEU A 1 80 ? -12.584 -5.373 8.468 1.00 78.50 80 LEU A C 1
ATOM 592 O O . LEU A 1 80 ? -13.049 -5.097 7.369 1.00 78.50 80 LEU A O 1
ATOM 596 N N . ASP A 1 81 ? -13.115 -4.948 9.606 1.00 84.00 81 ASP A N 1
ATOM 597 C CA . ASP A 1 81 ? -14.368 -4.198 9.680 1.00 84.00 81 ASP A CA 1
ATOM 598 C C . ASP A 1 81 ? -14.114 -2.719 9.984 1.00 84.00 81 ASP A C 1
ATOM 600 O O . ASP A 1 81 ? -13.151 -2.394 10.691 1.00 84.00 81 ASP A O 1
ATOM 604 N N . PRO A 1 82 ? -14.943 -1.799 9.460 1.00 86.81 82 PRO A N 1
ATOM 605 C CA . PRO A 1 82 ? -14.846 -0.392 9.809 1.00 86.81 82 PRO A CA 1
ATOM 606 C C . PRO A 1 82 ? -15.063 -0.214 11.310 1.00 86.81 82 PRO A C 1
ATOM 608 O O . PRO A 1 82 ? -16.001 -0.747 11.895 1.00 86.81 82 PRO A O 1
ATOM 611 N N . LEU A 1 83 ? -14.170 0.542 11.929 1.00 86.12 83 LEU A N 1
ATOM 612 C CA . LEU A 1 83 ? -14.284 0.928 13.319 1.00 86.12 83 LEU A CA 1
ATOM 613 C C . LEU A 1 83 ? -15.044 2.260 13.367 1.00 86.12 83 LEU A C 1
ATOM 615 O O . LEU A 1 83 ? -14.550 3.286 12.890 1.00 86.12 83 LEU A O 1
ATOM 619 N N . ASP A 1 84 ? -16.275 2.199 13.870 1.00 78.81 84 ASP A N 1
ATOM 620 C CA . ASP A 1 84 ? -17.183 3.342 13.958 1.00 78.81 84 ASP A CA 1
ATOM 621 C C . ASP A 1 84 ? -16.761 4.322 15.069 1.00 78.81 84 ASP A C 1
ATOM 623 O O . ASP A 1 84 ? -16.039 3.965 16.002 1.00 78.81 84 ASP A O 1
ATOM 627 N N . ASP A 1 85 ? -17.215 5.574 14.955 1.00 70.94 85 ASP A N 1
ATOM 628 C CA . ASP A 1 85 ? -17.116 6.609 15.995 1.00 70.94 85 ASP A CA 1
ATOM 629 C C . ASP A 1 85 ? -15.697 6.913 16.527 1.00 70.94 85 ASP A C 1
ATOM 631 O O . ASP A 1 85 ? -15.511 7.234 17.703 1.00 70.94 85 ASP A O 1
ATOM 635 N N . ILE A 1 86 ? -14.674 6.867 15.663 1.00 76.44 86 ILE A N 1
ATOM 636 C CA . ILE A 1 86 ? -13.320 7.304 16.032 1.00 76.44 86 ILE A CA 1
ATOM 637 C C . ILE A 1 86 ? -13.041 8.740 15.596 1.00 76.44 86 ILE A C 1
ATOM 639 O O . ILE A 1 86 ? -13.099 9.074 14.411 1.00 76.44 86 ILE A O 1
ATOM 643 N N . ASP A 1 87 ? -12.559 9.546 16.542 1.00 76.00 87 ASP A N 1
ATOM 644 C CA . ASP A 1 87 ? -11.876 10.801 16.241 1.00 76.00 87 ASP A CA 1
ATOM 645 C C . ASP A 1 87 ? -10.550 10.527 15.513 1.00 76.00 87 ASP A C 1
ATOM 647 O O . ASP A 1 87 ? -9.524 10.185 16.118 1.00 76.00 87 ASP A O 1
ATOM 651 N N . PHE A 1 88 ? -10.564 10.689 14.192 1.00 77.75 88 PHE A N 1
ATOM 652 C CA . PHE A 1 88 ? -9.392 10.529 13.341 1.00 77.75 88 PHE A CA 1
ATOM 653 C C . PHE A 1 88 ? -8.857 11.896 12.890 1.00 77.75 88 PHE A C 1
ATOM 655 O O . PHE A 1 88 ? -9.601 12.802 12.517 1.00 77.75 88 PHE A O 1
ATOM 662 N N . LYS A 1 89 ? -7.533 12.055 12.921 1.00 82.00 89 LYS A N 1
ATOM 663 C CA . LYS A 1 89 ? -6.828 13.233 12.401 1.00 82.00 89 LYS A CA 1
ATOM 664 C C . LYS A 1 89 ? -5.998 12.829 11.199 1.00 82.00 89 LYS A C 1
ATOM 666 O O . LYS A 1 89 ? -5.166 11.928 11.306 1.00 82.00 89 LYS A O 1
ATOM 671 N N . VAL A 1 90 ? -6.206 13.511 10.081 1.00 77.81 90 VAL A N 1
ATOM 672 C CA . VAL A 1 90 ? -5.490 13.249 8.831 1.00 77.81 90 VAL A CA 1
ATOM 673 C C . VAL A 1 90 ? -4.684 14.474 8.478 1.00 77.81 90 VAL A C 1
ATOM 675 O O . VAL A 1 90 ? -5.237 15.547 8.260 1.00 77.81 90 VAL A O 1
ATOM 678 N N . ASP A 1 91 ? -3.378 14.274 8.411 1.00 78.56 91 ASP A N 1
ATOM 679 C CA . ASP A 1 91 ? -2.437 15.235 7.865 1.00 78.56 91 ASP A CA 1
ATOM 680 C C . ASP A 1 91 ? -1.894 14.696 6.540 1.00 78.56 91 ASP A C 1
ATOM 682 O O . ASP A 1 91 ? -2.160 13.560 6.147 1.00 78.56 91 ASP A O 1
ATOM 686 N N . ARG A 1 92 ? -1.074 15.493 5.852 1.00 76.94 92 ARG A N 1
ATOM 687 C CA . ARG A 1 92 ? -0.452 15.103 4.584 1.00 76.94 92 ARG A CA 1
ATOM 688 C C . ARG A 1 92 ? 0.395 13.831 4.742 1.00 76.94 92 ARG A C 1
ATOM 690 O O . ARG A 1 92 ? 1.556 13.884 5.142 1.00 76.94 92 ARG A O 1
ATOM 697 N N . GLY A 1 93 ? -0.195 12.691 4.388 1.00 79.81 93 GLY A N 1
ATOM 698 C CA . GLY A 1 93 ? 0.444 11.380 4.402 1.00 79.81 93 GLY A CA 1
ATOM 699 C C . GLY A 1 93 ? 0.415 10.644 5.739 1.00 79.81 93 GLY A C 1
ATOM 700 O O . GLY A 1 93 ? 1.064 9.603 5.830 1.00 79.81 93 GLY A O 1
ATOM 701 N N . LEU A 1 94 ? -0.303 11.143 6.751 1.00 86.62 94 LEU A N 1
ATOM 702 C CA . LEU A 1 94 ? -0.402 10.517 8.072 1.00 86.62 94 LEU A CA 1
ATOM 703 C C . LEU A 1 94 ? -1.845 10.521 8.585 1.00 86.62 94 LEU A C 1
ATOM 705 O O . LEU A 1 94 ? -2.489 11.563 8.632 1.00 86.62 94 LEU A O 1
ATOM 709 N N . ALA A 1 95 ? -2.315 9.372 9.063 1.00 87.31 95 ALA A N 1
ATOM 710 C CA . ALA A 1 95 ? -3.579 9.228 9.778 1.00 87.31 95 ALA A CA 1
ATOM 711 C C . ALA A 1 95 ? -3.303 8.868 11.240 1.00 87.31 95 ALA A C 1
ATOM 713 O O . ALA A 1 95 ? -2.500 7.977 11.527 1.00 87.31 95 ALA A O 1
ATOM 714 N N . ARG A 1 96 ? -3.955 9.561 12.173 1.00 90.31 96 ARG A N 1
ATOM 715 C CA . ARG A 1 96 ? -3.787 9.364 13.616 1.00 90.31 96 ARG A CA 1
ATOM 716 C C . ARG A 1 96 ? -5.122 9.162 14.292 1.00 90.31 96 ARG A C 1
ATOM 718 O O . ARG A 1 96 ? -6.066 9.894 14.014 1.00 90.31 96 ARG A O 1
ATOM 725 N N . PHE A 1 97 ? -5.164 8.219 15.218 1.00 90.38 97 PHE A N 1
ATOM 726 C CA . PHE A 1 97 ? -6.350 7.956 16.017 1.00 90.38 97 PHE A CA 1
ATOM 727 C C . PHE A 1 97 ? -5.985 7.322 17.358 1.00 90.38 97 PHE A C 1
ATOM 729 O O . PHE A 1 97 ? -4.858 6.859 17.567 1.00 90.38 97 PHE A O 1
ATOM 736 N N . GLN A 1 98 ? -6.947 7.315 18.274 1.00 91.31 98 GLN A N 1
ATOM 737 C CA . GLN A 1 98 ? -6.844 6.615 19.547 1.00 91.31 98 GLN A CA 1
ATOM 738 C C . GLN A 1 98 ? -7.968 5.596 19.660 1.00 91.31 98 GLN A C 1
ATOM 740 O O . GLN A 1 98 ? -9.085 5.860 19.234 1.00 91.31 98 GLN A O 1
ATOM 745 N N . THR A 1 99 ? -7.669 4.443 20.248 1.00 89.38 99 THR A N 1
ATOM 746 C CA . THR A 1 99 ? -8.665 3.402 20.520 1.00 89.38 99 THR A CA 1
ATOM 747 C C . THR A 1 99 ? -8.299 2.646 21.788 1.00 89.38 99 THR A C 1
ATOM 749 O O . THR A 1 99 ? -7.158 2.696 22.256 1.00 89.38 99 THR A O 1
ATOM 752 N N . GLU A 1 100 ? -9.270 1.943 22.351 1.00 88.19 100 GLU A N 1
ATOM 753 C CA . GLU A 1 100 ? -9.049 0.971 23.411 1.00 88.19 100 GLU A CA 1
ATOM 754 C C . GLU A 1 100 ? -8.799 -0.414 22.806 1.00 88.19 100 GLU A C 1
ATOM 756 O O . GLU A 1 100 ? -9.425 -0.805 21.820 1.00 88.19 100 GLU A O 1
ATOM 761 N N . LEU A 1 101 ? -7.839 -1.139 23.372 1.00 84.19 101 LEU A N 1
ATOM 762 C CA . LEU A 1 101 ? -7.426 -2.459 22.927 1.00 84.19 101 LEU A CA 1
ATOM 763 C C . LEU A 1 101 ? -7.658 -3.472 24.048 1.00 84.19 101 LEU A C 1
ATOM 765 O O . LEU A 1 101 ? -6.948 -3.466 25.056 1.00 84.19 101 LEU A O 1
ATOM 769 N N . CYS A 1 102 ? -8.649 -4.343 23.853 1.00 79.62 102 CYS A N 1
ATOM 770 C CA . CYS A 1 102 ? -8.981 -5.436 24.776 1.00 79.62 102 CYS A CA 1
ATOM 771 C C . CYS A 1 102 ? -8.317 -6.765 24.383 1.00 79.62 102 CYS A C 1
ATOM 773 O O . CYS A 1 102 ? -8.043 -7.602 25.237 1.00 79.62 102 CYS A O 1
ATOM 775 N N . HIS A 1 103 ? -8.023 -6.941 23.094 1.00 77.00 103 HIS A N 1
ATOM 776 C CA . HIS A 1 103 ? -7.356 -8.108 22.516 1.00 77.00 103 HIS A CA 1
ATOM 777 C C . HIS A 1 103 ? -6.348 -7.626 21.474 1.00 77.00 103 HIS A C 1
ATOM 779 O O . HIS A 1 103 ? -6.535 -6.533 20.943 1.00 77.00 103 HIS A O 1
ATOM 785 N N . PRO A 1 104 ? -5.288 -8.385 21.151 1.00 81.25 104 PRO A N 1
ATOM 786 C CA . PRO A 1 104 ? -4.434 -8.015 20.032 1.00 81.25 104 PRO A CA 1
ATOM 787 C C . PRO A 1 104 ? -5.253 -7.884 18.743 1.00 81.25 104 PRO A C 1
ATOM 789 O O . PRO A 1 104 ? -6.146 -8.695 18.496 1.00 81.25 104 PRO A O 1
ATOM 792 N N . SER A 1 105 ? -4.961 -6.874 17.931 1.00 82.88 105 SER A N 1
ATOM 793 C CA . SER A 1 105 ? -5.796 -6.506 16.784 1.00 82.88 105 SER A CA 1
ATOM 794 C C . SER A 1 105 ? -4.959 -6.071 15.590 1.00 82.88 105 SER A C 1
ATOM 796 O O . SER A 1 105 ? -3.842 -5.571 15.739 1.00 82.88 105 SER A O 1
ATOM 798 N N . LEU A 1 106 ? -5.517 -6.248 14.397 1.00 86.00 106 LEU A N 1
ATOM 799 C CA . LEU A 1 106 ? -5.007 -5.665 13.161 1.00 86.00 106 LEU A CA 1
ATOM 800 C C . LEU A 1 106 ? -5.709 -4.337 12.896 1.00 86.00 106 LEU A C 1
ATOM 802 O O . LEU A 1 106 ? -6.903 -4.218 13.157 1.00 86.00 106 LEU A O 1
ATOM 806 N N . PHE A 1 107 ? -4.977 -3.375 12.343 1.00 87.81 107 PHE A N 1
ATOM 807 C CA . PHE A 1 107 ? -5.499 -2.072 11.944 1.00 87.81 107 PHE A CA 1
ATOM 808 C C . PHE A 1 107 ? -4.954 -1.667 10.575 1.00 87.81 107 PHE A C 1
ATOM 810 O O . PHE A 1 107 ? -3.780 -1.907 10.277 1.00 87.81 107 PHE A O 1
ATOM 817 N N . ALA A 1 108 ? -5.790 -1.016 9.771 1.00 88.69 108 ALA A N 1
ATOM 818 C CA . ALA A 1 108 ? -5.410 -0.392 8.508 1.00 88.69 108 ALA A CA 1
ATOM 819 C C . ALA A 1 108 ? -6.256 0.864 8.253 1.00 88.69 108 ALA A C 1
ATOM 821 O O . ALA A 1 108 ? -7.370 0.988 8.756 1.00 88.69 108 ALA A O 1
ATOM 822 N N . VAL A 1 109 ? -5.741 1.787 7.449 1.00 88.50 109 VAL A N 1
ATOM 823 C CA . VAL A 1 109 ? -6.471 2.954 6.947 1.00 88.50 109 VAL A CA 1
ATOM 824 C C . VAL A 1 109 ? -6.991 2.620 5.559 1.00 88.50 109 VAL A C 1
ATOM 826 O O . VAL A 1 109 ? -6.233 2.164 4.697 1.00 88.50 109 VAL A O 1
ATOM 829 N N . ALA A 1 110 ? -8.272 2.879 5.329 1.00 87.19 110 ALA A N 1
ATOM 830 C CA . ALA A 1 110 ? -8.907 2.659 4.043 1.00 87.19 110 ALA A CA 1
ATOM 831 C C . ALA A 1 110 ? -9.764 3.851 3.619 1.00 87.19 110 ALA A C 1
ATOM 833 O O . ALA A 1 110 ? -10.156 4.697 4.425 1.00 87.19 110 ALA A O 1
ATOM 834 N N . VAL A 1 111 ? -10.056 3.892 2.327 1.00 83.25 111 VAL A N 1
ATOM 835 C CA . VAL A 1 111 ? -11.044 4.773 1.717 1.00 83.25 111 VAL A CA 1
ATOM 836 C C . VAL A 1 111 ? -12.286 3.948 1.433 1.00 83.25 111 VAL A C 1
ATOM 838 O O . VAL A 1 111 ? -12.188 2.885 0.829 1.00 83.25 111 VAL A O 1
ATOM 841 N N . ARG A 1 112 ? -13.446 4.450 1.847 1.00 84.31 112 ARG A N 1
ATOM 842 C CA . ARG A 1 112 ? -14.748 3.926 1.449 1.00 84.31 112 ARG A CA 1
ATOM 843 C C . ARG A 1 112 ? -15.038 4.334 0.004 1.00 84.31 112 ARG A C 1
ATOM 845 O O . ARG A 1 112 ? -15.016 5.525 -0.346 1.00 84.31 112 ARG A O 1
ATOM 852 N N . ASP A 1 113 ? -15.330 3.339 -0.818 1.00 77.19 113 ASP A N 1
ATOM 853 C CA . ASP A 1 113 ? -15.724 3.507 -2.207 1.00 77.19 113 ASP A CA 1
ATOM 854 C C . ASP A 1 113 ? -17.225 3.780 -2.258 1.00 77.19 113 ASP A C 1
ATOM 856 O O . ASP A 1 113 ? -18.050 2.942 -1.894 1.00 77.19 113 ASP A O 1
ATOM 860 N N . THR A 1 114 ? -17.594 4.980 -2.696 1.00 73.31 114 THR A N 1
ATOM 861 C CA . THR A 1 114 ? -18.999 5.337 -2.895 1.00 73.31 114 THR A CA 1
ATOM 862 C C . THR A 1 114 ? -19.323 5.196 -4.383 1.00 73.31 114 THR A C 1
ATOM 864 O O . THR A 1 114 ? -18.583 5.758 -5.201 1.00 73.31 114 THR A O 1
ATOM 867 N N . PRO A 1 115 ? -20.400 4.495 -4.780 1.00 69.88 115 PRO A N 1
ATOM 868 C CA . PRO A 1 115 ? -20.811 4.430 -6.181 1.00 69.88 115 PRO A CA 1
ATOM 869 C C . PRO A 1 115 ? -20.940 5.833 -6.792 1.00 69.88 115 PRO A C 1
ATOM 871 O O . PRO A 1 115 ? -21.571 6.711 -6.205 1.00 69.88 115 PRO A O 1
ATOM 874 N N . GLY A 1 116 ? -20.313 6.056 -7.950 1.00 69.31 116 GLY A N 1
ATOM 875 C CA . GLY A 1 116 ? -20.304 7.357 -8.633 1.00 69.31 116 GLY A CA 1
ATOM 876 C C . GLY A 1 116 ? -19.349 8.403 -8.042 1.00 69.31 116 GLY A C 1
ATOM 877 O O . GLY A 1 116 ? -19.312 9.527 -8.538 1.00 69.31 116 GLY A O 1
ATOM 878 N N . SER A 1 117 ? -18.570 8.066 -7.007 1.00 70.00 117 SER A N 1
ATOM 879 C CA . SER A 1 117 ? -17.527 8.962 -6.498 1.00 70.00 117 SER A CA 1
ATOM 880 C C . SER A 1 117 ? -16.272 8.928 -7.365 1.00 70.00 117 SER A C 1
ATOM 882 O O . SER A 1 117 ? -15.888 7.890 -7.898 1.00 70.00 117 SER A O 1
ATOM 884 N N . ILE A 1 118 ? -15.611 10.080 -7.476 1.00 69.81 118 ILE A N 1
ATOM 885 C CA . ILE A 1 118 ? -14.315 10.196 -8.146 1.00 69.81 118 ILE A CA 1
ATOM 886 C C . ILE A 1 118 ? -13.269 9.445 -7.296 1.00 69.81 118 ILE A C 1
ATOM 888 O O . ILE A 1 118 ? -13.246 9.640 -6.068 1.00 69.81 118 ILE A O 1
ATOM 892 N N . PRO A 1 119 ? -12.417 8.590 -7.899 1.00 71.94 119 PRO A N 1
ATOM 893 C CA . PRO A 1 119 ? -11.298 7.969 -7.199 1.00 71.94 119 PRO A CA 1
ATOM 894 C C . PRO A 1 119 ? -10.437 9.027 -6.509 1.00 71.94 119 PRO A C 1
ATOM 896 O O . PRO A 1 119 ? -10.106 10.055 -7.101 1.00 71.94 119 PRO A O 1
ATOM 899 N N . LEU A 1 120 ? -10.096 8.800 -5.239 1.00 77.12 120 LEU A N 1
ATOM 900 C CA . LEU A 1 120 ? -9.195 9.718 -4.549 1.00 77.12 120 LEU A CA 1
ATOM 901 C C . LEU A 1 120 ? -7.784 9.557 -5.120 1.00 77.12 120 LEU A C 1
ATOM 903 O O . LEU A 1 120 ? -7.350 8.421 -5.321 1.00 77.12 120 LEU A O 1
ATOM 907 N N . PRO A 1 121 ? -7.058 10.662 -5.357 1.00 80.62 121 PRO A N 1
ATOM 908 C CA . PRO A 1 121 ? -5.715 10.581 -5.8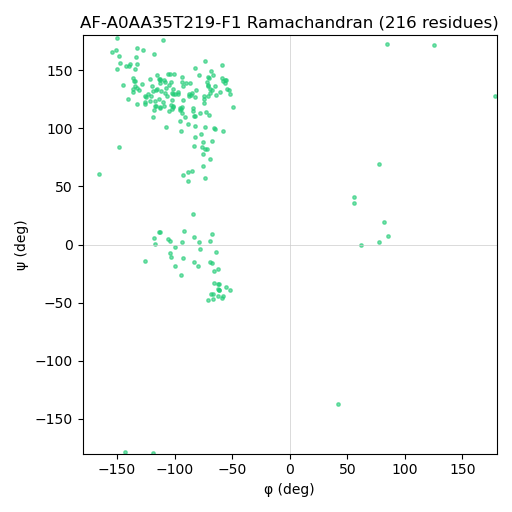94 1.00 80.62 121 PRO A CA 1
ATOM 909 C C . PRO A 1 121 ? -4.795 9.866 -4.897 1.00 80.62 121 PRO A C 1
ATOM 911 O O . PRO A 1 121 ? -4.747 10.198 -3.708 1.00 80.62 121 PRO A O 1
ATOM 914 N N . LEU A 1 122 ? -4.072 8.861 -5.383 1.00 82.94 122 LEU A N 1
ATOM 915 C CA . LEU A 1 122 ? -3.118 8.077 -4.606 1.00 82.94 122 LEU A CA 1
ATOM 916 C C . LEU A 1 122 ? -1.699 8.425 -5.037 1.00 82.94 122 LEU A C 1
ATOM 918 O O . LEU A 1 122 ? -1.369 8.400 -6.218 1.00 82.94 122 LEU A O 1
ATOM 922 N N . ARG A 1 123 ? -0.835 8.712 -4.068 1.00 87.81 123 ARG A N 1
ATOM 923 C CA . ARG A 1 123 ? 0.609 8.796 -4.268 1.00 87.81 123 ARG A CA 1
ATOM 924 C C . ARG A 1 123 ? 1.122 7.379 -4.458 1.00 87.81 123 ARG A C 1
ATOM 926 O O . ARG A 1 123 ? 1.070 6.555 -3.540 1.00 87.81 123 ARG A O 1
ATOM 933 N N . CYS A 1 124 ? 1.617 7.112 -5.650 1.00 87.00 124 CYS A N 1
ATOM 934 C CA . CYS A 1 124 ? 2.145 5.828 -6.060 1.00 87.00 124 CYS A CA 1
ATOM 935 C C . CYS A 1 124 ? 3.625 5.961 -6.416 1.00 87.00 124 CYS A C 1
ATOM 937 O O . CYS A 1 124 ? 4.158 7.058 -6.610 1.00 87.00 124 CYS A O 1
ATOM 939 N N . CYS A 1 125 ? 4.287 4.818 -6.472 1.00 88.44 125 CYS A N 1
ATOM 940 C CA . CYS A 1 125 ? 5.656 4.699 -6.921 1.00 88.44 125 CYS A CA 1
ATOM 941 C C . CYS A 1 125 ? 5.772 3.526 -7.891 1.00 88.44 125 CYS A C 1
ATOM 943 O O . CYS A 1 125 ? 5.199 2.459 -7.654 1.00 88.44 125 CYS A O 1
ATOM 945 N N . LEU A 1 126 ? 6.499 3.748 -8.983 1.00 89.31 126 LEU A N 1
ATOM 946 C CA . LEU A 1 126 ? 6.981 2.704 -9.871 1.00 89.31 126 LEU A CA 1
ATOM 947 C C . LEU A 1 126 ? 8.390 2.324 -9.414 1.00 89.31 126 LEU A C 1
ATOM 949 O O . LEU A 1 126 ? 9.285 3.169 -9.419 1.00 89.31 126 LEU A O 1
ATOM 953 N N . TYR A 1 127 ? 8.561 1.066 -9.024 1.00 88.56 127 TYR A N 1
ATOM 954 C CA . TYR A 1 127 ? 9.848 0.471 -8.692 1.00 88.56 127 TYR A CA 1
ATOM 955 C C . TYR A 1 127 ? 10.292 -0.408 -9.855 1.00 88.56 127 TYR A C 1
ATOM 957 O O . TYR A 1 127 ? 9.586 -1.356 -10.199 1.00 88.56 127 TYR A O 1
ATOM 965 N N . VAL A 1 128 ? 11.439 -0.098 -10.452 1.00 89.31 128 VAL A N 1
ATOM 966 C CA . VAL A 1 128 ? 12.047 -0.898 -11.521 1.00 89.31 128 VAL A CA 1
ATOM 967 C C . VAL A 1 128 ? 13.291 -1.567 -10.961 1.00 89.31 128 VAL A C 1
ATOM 969 O O . VAL A 1 128 ? 14.205 -0.881 -10.505 1.00 89.31 128 VAL A O 1
ATOM 972 N N . LEU A 1 129 ? 13.309 -2.897 -10.960 1.00 88.12 129 LEU A N 1
ATOM 973 C CA . LEU A 1 129 ? 14.421 -3.705 -10.484 1.00 88.12 129 LEU A CA 1
ATOM 974 C C . LEU A 1 129 ? 15.130 -4.338 -11.675 1.00 88.12 129 LEU A C 1
ATOM 976 O O . LEU A 1 129 ? 14.485 -4.870 -12.578 1.00 88.12 129 LEU A O 1
ATOM 980 N N . TYR A 1 130 ? 16.455 -4.283 -11.667 1.00 86.25 130 TYR A N 1
ATOM 981 C CA . TYR A 1 130 ? 17.287 -4.814 -12.742 1.00 86.25 130 TYR A CA 1
ATOM 982 C C . TYR A 1 130 ? 18.636 -5.291 -12.194 1.00 86.25 130 TYR A C 1
ATOM 984 O O . TYR A 1 130 ? 19.113 -4.757 -11.188 1.00 86.25 130 TYR A O 1
ATOM 992 N N . PRO A 1 131 ? 19.279 -6.291 -12.819 1.00 83.44 131 PRO A N 1
ATOM 993 C CA . PRO A 1 131 ? 20.524 -6.837 -12.299 1.00 83.44 131 PRO A CA 1
ATOM 994 C C . PRO A 1 131 ? 21.684 -5.850 -12.391 1.00 83.44 131 PRO A C 1
ATOM 996 O O . PRO A 1 131 ? 21.786 -5.033 -13.312 1.00 83.44 131 PRO A O 1
ATOM 999 N N . VAL A 1 132 ? 22.610 -5.966 -11.440 1.00 76.31 132 VAL A N 1
ATOM 1000 C CA . VAL A 1 132 ? 23.896 -5.272 -11.491 1.00 76.31 132 VAL A CA 1
ATOM 1001 C C . VAL A 1 132 ? 24.770 -5.958 -12.547 1.00 76.31 132 VAL A C 1
ATOM 1003 O O . VAL A 1 132 ? 25.359 -7.004 -12.298 1.00 76.31 132 VAL A O 1
ATOM 1006 N N . ILE A 1 133 ? 24.874 -5.382 -13.746 1.00 70.19 133 ILE A N 1
ATOM 1007 C CA . ILE A 1 133 ? 25.792 -5.903 -14.768 1.00 70.19 133 ILE A CA 1
ATOM 1008 C C . ILE A 1 133 ? 27.192 -5.349 -14.493 1.00 70.19 133 ILE A C 1
ATOM 1010 O O . ILE A 1 133 ? 27.442 -4.152 -14.662 1.00 70.19 133 ILE A O 1
ATOM 1014 N N . GLU A 1 134 ? 28.117 -6.212 -14.071 1.00 67.12 134 GLU A N 1
ATOM 1015 C CA . GLU A 1 134 ? 29.534 -5.856 -14.016 1.00 67.12 134 GLU A CA 1
ATOM 1016 C C . GLU A 1 134 ? 30.098 -5.705 -15.442 1.00 67.12 134 GLU A C 1
ATOM 1018 O O . GLU A 1 134 ? 29.890 -6.579 -16.288 1.00 67.12 134 GLU A O 1
ATOM 1023 N N . PRO A 1 135 ? 30.857 -4.631 -15.736 1.00 57.50 135 PRO A N 1
ATOM 1024 C CA . PRO A 1 135 ? 31.345 -4.328 -17.087 1.00 57.50 135 PRO A CA 1
ATOM 1025 C C . PRO A 1 135 ? 32.321 -5.368 -17.673 1.00 57.50 135 PRO A C 1
ATOM 1027 O O . PRO A 1 135 ? 32.703 -5.265 -18.835 1.00 57.50 135 PRO A O 1
ATOM 1030 N N . THR A 1 136 ? 32.743 -6.362 -16.891 1.00 55.94 136 THR A N 1
ATOM 1031 C CA . THR A 1 136 ? 33.672 -7.434 -17.278 1.00 55.94 136 THR A CA 1
ATOM 1032 C C . THR A 1 136 ? 32.985 -8.703 -17.789 1.00 55.94 136 THR A C 1
ATOM 1034 O O . THR A 1 136 ? 33.665 -9.560 -18.358 1.00 55.94 136 THR A O 1
ATOM 1037 N N . VAL A 1 137 ? 31.663 -8.847 -17.633 1.00 54.09 137 VAL A N 1
ATOM 1038 C CA . VAL A 1 137 ? 30.927 -10.051 -18.055 1.00 54.09 137 VAL A CA 1
ATOM 1039 C C . VAL A 1 137 ? 30.354 -9.836 -19.456 1.00 54.09 137 VAL A C 1
ATOM 1041 O O . VAL A 1 137 ? 29.312 -9.220 -19.646 1.00 54.09 137 VAL A O 1
ATOM 1044 N N . SER A 1 138 ? 31.057 -10.344 -20.468 1.00 47.22 138 SER A N 1
ATOM 1045 C CA . SER A 1 138 ? 30.765 -10.102 -21.888 1.00 47.22 138 SER A CA 1
ATOM 1046 C C . SER A 1 138 ? 29.616 -10.930 -22.480 1.00 47.22 138 SER A C 1
ATOM 1048 O O . SER A 1 138 ? 29.334 -10.796 -23.668 1.00 47.22 138 SER A O 1
ATOM 1050 N N . MET A 1 139 ? 28.930 -11.766 -21.695 1.00 49.12 139 MET A N 1
ATOM 1051 C CA . MET A 1 139 ? 27.776 -12.542 -22.165 1.00 49.12 139 MET A CA 1
ATOM 1052 C C . MET A 1 139 ? 26.765 -12.770 -21.039 1.00 49.12 139 MET A C 1
ATOM 1054 O O . MET A 1 139 ? 26.760 -13.817 -20.399 1.00 49.12 139 MET A O 1
ATOM 1058 N N . VAL A 1 140 ? 25.887 -11.795 -20.807 1.00 52.91 140 VAL A N 1
ATOM 1059 C CA . VAL A 1 140 ? 24.648 -12.021 -20.049 1.00 52.91 140 VAL A CA 1
ATOM 1060 C C . VAL A 1 140 ? 23.547 -12.293 -21.073 1.00 52.91 140 VAL A C 1
ATOM 1062 O O . VAL A 1 140 ? 23.140 -11.392 -21.799 1.00 52.91 140 VAL A O 1
ATOM 1065 N N . THR A 1 141 ? 23.113 -13.551 -21.194 1.00 53.81 141 THR A N 1
ATOM 1066 C CA . THR A 1 141 ? 22.172 -14.012 -22.239 1.00 53.81 141 THR A CA 1
ATOM 1067 C C . THR A 1 141 ? 20.700 -13.964 -21.817 1.00 53.81 141 THR A C 1
ATOM 1069 O O . THR A 1 141 ? 19.848 -14.529 -22.494 1.00 53.81 141 THR A O 1
ATOM 1072 N N . GLY A 1 142 ? 20.395 -13.310 -20.698 1.00 58.06 142 GLY A N 1
ATOM 1073 C CA . GLY A 1 142 ? 19.033 -13.081 -20.226 1.00 58.06 142 GLY A CA 1
ATOM 1074 C C . GLY A 1 142 ? 19.055 -12.337 -18.898 1.00 58.06 142 GLY A C 1
ATOM 1075 O O . GLY A 1 142 ? 19.769 -12.741 -17.982 1.00 58.06 142 GLY A O 1
ATOM 1076 N N . PHE A 1 143 ? 18.313 -11.238 -18.811 1.00 65.88 143 PHE A N 1
ATOM 1077 C CA . PHE A 1 143 ? 18.064 -10.547 -17.555 1.00 65.88 143 PHE A CA 1
ATOM 1078 C C . PHE A 1 143 ? 16.595 -10.167 -17.459 1.00 65.88 143 PHE A C 1
ATOM 1080 O O . PHE A 1 143 ? 16.025 -9.621 -18.401 1.00 65.88 143 PHE A O 1
ATOM 1087 N N . ASP A 1 144 ? 16.012 -10.446 -16.300 1.00 71.00 144 ASP A N 1
ATOM 1088 C CA . ASP A 1 144 ? 14.650 -10.049 -15.995 1.00 71.00 144 ASP A CA 1
ATOM 1089 C C . ASP A 1 144 ? 14.669 -8.622 -15.438 1.00 71.00 144 ASP A C 1
ATOM 1091 O O . ASP A 1 144 ? 15.433 -8.298 -14.525 1.00 71.00 144 ASP A O 1
ATOM 1095 N N . VAL A 1 145 ? 13.833 -7.758 -16.012 1.00 76.75 145 VAL A N 1
ATOM 1096 C CA . VAL A 1 145 ? 13.510 -6.446 -15.444 1.00 76.75 145 VAL A CA 1
ATOM 1097 C C . VAL A 1 145 ? 12.148 -6.571 -14.782 1.00 76.75 145 VAL A C 1
ATOM 1099 O O . VAL A 1 145 ? 11.153 -6.874 -15.442 1.00 76.75 145 VAL A O 1
ATOM 1102 N N . GLU A 1 146 ? 12.093 -6.337 -13.476 1.00 83.31 146 GLU A N 1
ATOM 1103 C CA . GLU A 1 146 ? 10.854 -6.423 -12.708 1.00 83.31 146 GLU A CA 1
ATOM 1104 C C . GLU A 1 146 ? 10.312 -5.016 -12.449 1.00 83.31 146 GLU A C 1
ATOM 1106 O O . GLU A 1 146 ? 11.027 -4.141 -11.967 1.00 83.31 146 GLU A O 1
ATOM 1111 N N . ALA A 1 147 ? 9.035 -4.782 -12.752 1.00 82.31 147 ALA A N 1
ATOM 1112 C CA . ALA A 1 147 ? 8.372 -3.508 -12.496 1.00 82.31 147 ALA A CA 1
ATOM 1113 C C . ALA A 1 147 ? 7.219 -3.694 -11.503 1.00 82.31 147 ALA A C 1
ATOM 1115 O O . ALA A 1 147 ? 6.287 -4.463 -11.750 1.00 82.31 147 ALA A O 1
ATOM 1116 N N . TYR A 1 148 ? 7.252 -2.948 -10.400 1.00 83.56 148 TYR A N 1
ATOM 1117 C CA . TYR A 1 148 ? 6.218 -2.956 -9.368 1.00 83.56 148 TYR A CA 1
ATOM 1118 C C . TYR A 1 148 ? 5.588 -1.580 -9.234 1.00 83.56 148 TYR A C 1
ATOM 1120 O O . TYR A 1 148 ? 6.281 -0.578 -9.078 1.00 83.56 148 TYR A O 1
ATOM 1128 N N . VAL A 1 149 ? 4.259 -1.535 -9.219 1.00 82.06 149 VAL A N 1
ATOM 1129 C CA . VAL A 1 149 ? 3.517 -0.332 -8.842 1.00 82.06 149 VAL A CA 1
ATOM 1130 C C . VAL A 1 149 ? 3.032 -0.506 -7.413 1.00 82.06 149 VAL A C 1
ATOM 1132 O O . VAL A 1 149 ? 2.271 -1.425 -7.113 1.00 82.06 149 VAL A O 1
ATOM 1135 N N . GLY A 1 150 ? 3.488 0.376 -6.530 1.00 83.56 150 GLY A N 1
ATOM 1136 C CA . GLY A 1 150 ? 3.147 0.359 -5.114 1.00 83.56 150 GLY A CA 1
ATOM 1137 C C . GLY A 1 150 ? 2.629 1.703 -4.625 1.00 83.56 150 GLY A C 1
ATOM 1138 O O . GLY A 1 150 ? 2.754 2.734 -5.285 1.00 83.56 150 GLY A O 1
ATOM 1139 N N . MET A 1 151 ? 2.051 1.697 -3.428 1.00 86.19 151 MET A N 1
ATOM 1140 C CA . MET A 1 151 ? 1.773 2.927 -2.693 1.00 86.19 151 MET A CA 1
ATOM 1141 C C . MET A 1 151 ? 3.088 3.619 -2.320 1.00 86.19 151 MET A C 1
ATOM 1143 O O . MET A 1 151 ? 4.006 2.960 -1.834 1.00 86.19 151 MET A O 1
ATOM 1147 N N . ASN A 1 152 ? 3.160 4.942 -2.482 1.00 86.38 152 ASN A N 1
ATOM 1148 C CA . ASN A 1 152 ? 4.309 5.744 -2.056 1.00 86.38 152 ASN A CA 1
ATOM 1149 C C . ASN A 1 152 ? 4.287 5.919 -0.528 1.00 86.38 152 ASN A C 1
ATOM 1151 O O . ASN A 1 152 ? 3.838 6.931 0.018 1.00 86.38 152 ASN A O 1
ATOM 1155 N N . ILE A 1 153 ? 4.703 4.859 0.160 1.00 86.75 153 ILE A N 1
ATOM 1156 C CA . ILE A 1 153 ? 4.787 4.751 1.612 1.00 86.75 153 ILE A CA 1
ATOM 1157 C C . ILE A 1 153 ? 6.164 4.162 1.945 1.00 86.75 153 ILE A C 1
ATOM 1159 O O . ILE A 1 153 ? 6.523 3.144 1.351 1.00 86.75 153 ILE A O 1
ATOM 1163 N N . PRO A 1 154 ? 6.911 4.710 2.926 1.00 85.88 154 PRO A N 1
ATOM 1164 C CA . PRO A 1 154 ? 8.267 4.247 3.238 1.00 85.88 154 PRO A CA 1
ATOM 1165 C C . PRO A 1 154 ? 8.379 2.736 3.471 1.00 85.88 154 PRO A C 1
ATOM 1167 O O . PRO A 1 154 ? 9.310 2.101 2.995 1.00 85.88 154 PRO A O 1
ATOM 1170 N N . THR A 1 155 ? 7.390 2.135 4.139 1.00 84.50 155 THR A N 1
ATOM 1171 C CA . THR A 1 155 ? 7.351 0.688 4.394 1.00 84.50 155 THR A CA 1
ATOM 1172 C C . THR A 1 155 ? 7.308 -0.146 3.110 1.00 84.50 155 THR A C 1
ATOM 1174 O O . THR A 1 155 ? 7.885 -1.229 3.078 1.00 84.50 155 THR A O 1
ATOM 1177 N N . VAL A 1 156 ? 6.654 0.346 2.051 1.00 85.06 156 VAL A N 1
ATOM 1178 C CA . VAL A 1 156 ? 6.616 -0.328 0.742 1.00 85.06 156 VAL A CA 1
ATOM 1179 C C . VAL A 1 156 ? 7.988 -0.245 0.081 1.00 85.06 156 VAL A C 1
ATOM 1181 O O . VAL A 1 156 ? 8.520 -1.277 -0.315 1.00 85.06 156 VAL A O 1
ATOM 1184 N N . ALA A 1 157 ? 8.601 0.942 0.051 1.00 86.94 157 ALA A N 1
ATOM 1185 C CA . ALA A 1 157 ? 9.942 1.129 -0.502 1.00 86.94 157 ALA A CA 1
ATOM 1186 C C . ALA A 1 157 ? 10.983 0.241 0.204 1.00 86.94 157 ALA A C 1
ATOM 1188 O O . ALA A 1 157 ? 11.759 -0.441 -0.457 1.00 86.94 157 ALA A O 1
ATOM 1189 N N . THR A 1 158 ? 10.952 0.161 1.541 1.00 88.25 158 THR A N 1
ATOM 1190 C CA . THR A 1 158 ? 11.837 -0.733 2.309 1.00 88.25 158 THR A CA 1
ATOM 1191 C C . THR A 1 158 ? 11.612 -2.207 1.969 1.00 88.25 158 THR A C 1
ATOM 1193 O O . THR A 1 158 ? 12.575 -2.965 1.883 1.00 88.25 158 THR A O 1
ATOM 1196 N N . ALA A 1 159 ? 10.362 -2.633 1.763 1.00 86.06 159 ALA A N 1
ATOM 1197 C CA . ALA A 1 159 ? 10.063 -4.016 1.400 1.00 86.06 159 ALA A CA 1
ATOM 1198 C C . ALA A 1 159 ? 10.599 -4.374 0.004 1.00 86.06 159 ALA A C 1
ATOM 1200 O O . ALA A 1 159 ? 11.189 -5.441 -0.160 1.00 86.06 159 ALA A O 1
ATOM 1201 N N . VAL A 1 160 ? 10.434 -3.481 -0.978 1.00 86.38 160 VAL A N 1
ATOM 1202 C CA . VAL A 1 160 ? 10.954 -3.681 -2.342 1.00 86.38 160 VAL A CA 1
ATOM 1203 C C . VAL A 1 160 ? 12.484 -3.631 -2.357 1.00 86.38 160 VAL A C 1
ATOM 1205 O O . VAL A 1 160 ? 13.114 -4.492 -2.961 1.00 86.38 160 VAL A O 1
ATOM 1208 N N . MET A 1 161 ? 13.095 -2.694 -1.630 1.00 88.44 161 MET A N 1
ATOM 1209 C CA . MET A 1 161 ? 14.552 -2.600 -1.513 1.00 88.44 161 MET A CA 1
ATOM 1210 C C . MET A 1 161 ? 15.154 -3.849 -0.857 1.00 88.44 161 MET A C 1
ATOM 1212 O O . MET A 1 161 ? 16.115 -4.404 -1.375 1.00 88.44 161 MET A O 1
ATOM 1216 N N . SER A 1 162 ? 14.551 -4.356 0.223 1.00 88.50 162 SER A N 1
ATOM 1217 C CA . SER A 1 162 ? 15.011 -5.595 0.865 1.00 88.50 162 SER A CA 1
ATOM 1218 C C . SER A 1 162 ? 14.906 -6.809 -0.065 1.00 88.50 162 SER A C 1
ATOM 1220 O O . SER A 1 162 ? 15.747 -7.704 -0.002 1.00 88.50 162 SER A O 1
ATOM 1222 N N . TRP A 1 163 ? 13.895 -6.844 -0.940 1.00 85.81 163 TRP A N 1
ATOM 1223 C CA . TRP A 1 163 ? 13.791 -7.859 -1.988 1.00 85.81 163 TRP A CA 1
ATOM 1224 C C . TRP A 1 163 ? 14.908 -7.717 -3.025 1.00 85.81 163 TRP A C 1
ATOM 1226 O O . TRP A 1 163 ? 15.556 -8.712 -3.342 1.00 85.81 163 TRP A O 1
ATOM 1236 N N . ALA A 1 164 ? 15.167 -6.498 -3.504 1.00 87.38 164 ALA A N 1
ATOM 1237 C CA . ALA A 1 164 ? 16.226 -6.220 -4.470 1.00 87.38 164 ALA A CA 1
ATOM 1238 C C . ALA A 1 164 ? 17.608 -6.636 -3.935 1.00 87.38 164 ALA A C 1
ATOM 1240 O O . ALA A 1 164 ? 18.337 -7.351 -4.617 1.00 87.38 164 ALA A O 1
ATOM 1241 N N . GLU A 1 165 ? 17.927 -6.288 -2.684 1.00 88.06 165 GLU A N 1
ATOM 1242 C CA . GLU A 1 165 ? 19.184 -6.666 -2.021 1.00 88.06 165 GLU A CA 1
ATOM 1243 C C . GLU A 1 165 ? 19.353 -8.187 -1.892 1.00 88.06 165 GLU A C 1
ATOM 1245 O O . GLU A 1 165 ? 20.447 -8.709 -2.085 1.00 88.06 165 GLU A O 1
ATOM 1250 N N . GLN A 1 166 ? 18.274 -8.920 -1.596 1.00 86.75 166 GLN A N 1
ATOM 1251 C CA . GLN A 1 166 ? 18.310 -10.387 -1.504 1.00 86.75 166 GLN A CA 1
ATOM 1252 C C . GLN A 1 166 ? 18.598 -11.071 -2.846 1.00 86.75 166 GLN A C 1
ATOM 1254 O O . GLN A 1 166 ? 19.050 -12.216 -2.845 1.00 86.75 166 GLN A O 1
ATOM 1259 N N . HIS A 1 167 ? 18.328 -10.391 -3.962 1.00 84.25 167 HIS A N 1
ATOM 1260 C CA . HIS A 1 167 ? 18.462 -10.925 -5.319 1.00 84.25 167 HIS A CA 1
ATOM 1261 C C . HIS A 1 167 ? 19.565 -10.232 -6.133 1.00 84.25 167 HIS A C 1
ATOM 1263 O O . HIS A 1 167 ? 19.652 -10.463 -7.334 1.00 84.25 167 HIS A O 1
ATOM 1269 N N . ASP A 1 168 ? 20.405 -9.410 -5.493 1.00 87.00 168 ASP A N 1
ATOM 1270 C CA . ASP A 1 168 ? 21.495 -8.657 -6.136 1.00 87.00 168 ASP A CA 1
ATOM 1271 C C . ASP A 1 168 ? 21.023 -7.763 -7.306 1.00 87.00 168 ASP A C 1
ATOM 1273 O O . ASP A 1 168 ? 21.630 -7.668 -8.376 1.00 87.00 168 ASP A O 1
ATOM 1277 N N . LEU A 1 169 ? 19.878 -7.105 -7.101 1.00 86.56 169 LEU A N 1
ATOM 1278 C CA . LEU A 1 169 ? 19.265 -6.187 -8.058 1.00 86.56 169 LEU A CA 1
ATOM 1279 C C . LEU A 1 169 ? 19.478 -4.732 -7.625 1.00 86.56 169 LEU A C 1
ATOM 1281 O O . LEU A 1 169 ? 19.443 -4.397 -6.439 1.00 86.56 169 LEU A O 1
ATOM 1285 N N . LYS A 1 170 ? 19.619 -3.833 -8.601 1.00 89.94 170 LYS A N 1
ATOM 1286 C CA . LYS A 1 170 ? 19.436 -2.392 -8.391 1.00 89.94 170 LYS A CA 1
ATOM 1287 C C . LYS A 1 170 ? 17.958 -2.052 -8.460 1.00 89.94 170 LYS A C 1
ATOM 1289 O O . LYS A 1 170 ? 17.204 -2.711 -9.167 1.00 89.94 170 LYS A O 1
ATOM 1294 N N . MET A 1 171 ? 17.571 -0.995 -7.755 1.00 90.56 171 MET A N 1
ATOM 1295 C CA . MET A 1 171 ? 16.210 -0.471 -7.751 1.00 90.56 171 MET A CA 1
ATOM 1296 C C . MET A 1 171 ? 16.216 1.000 -8.164 1.00 90.56 171 MET A C 1
ATOM 1298 O O . MET A 1 171 ? 16.934 1.810 -7.577 1.00 90.56 171 MET A O 1
ATOM 1302 N N . GLU A 1 172 ? 15.370 1.341 -9.128 1.00 90.62 172 GLU A N 1
ATOM 1303 C CA . GLU A 1 172 ? 15.008 2.715 -9.471 1.00 90.62 172 GLU A CA 1
ATOM 1304 C C . GLU A 1 172 ? 13.570 3.008 -9.045 1.00 90.62 172 GLU A C 1
ATOM 1306 O O . GLU A 1 172 ? 12.688 2.157 -9.144 1.00 90.62 172 GLU A O 1
ATOM 1311 N N . GLU A 1 173 ? 13.341 4.224 -8.556 1.00 90.62 173 GLU A N 1
ATOM 1312 C CA . GLU A 1 173 ? 12.068 4.669 -7.991 1.00 90.62 173 GLU A CA 1
ATOM 1313 C C . GLU A 1 173 ? 11.584 5.930 -8.713 1.00 90.62 173 GLU A C 1
ATOM 1315 O O . GLU A 1 173 ? 12.303 6.923 -8.817 1.00 90.62 173 GLU A O 1
ATOM 1320 N N . THR A 1 174 ? 10.343 5.893 -9.207 1.00 90.25 174 THR A N 1
ATOM 1321 C CA . THR A 1 174 ? 9.677 7.036 -9.850 1.00 90.25 174 THR A CA 1
ATOM 1322 C C . THR A 1 174 ? 8.333 7.315 -9.187 1.00 90.25 174 THR A C 1
ATOM 1324 O O . THR A 1 174 ? 7.440 6.466 -9.173 1.00 90.25 174 THR A O 1
ATOM 1327 N N . HIS A 1 175 ? 8.169 8.525 -8.648 1.00 89.81 175 HIS A N 1
ATOM 1328 C CA . HIS A 1 175 ? 6.948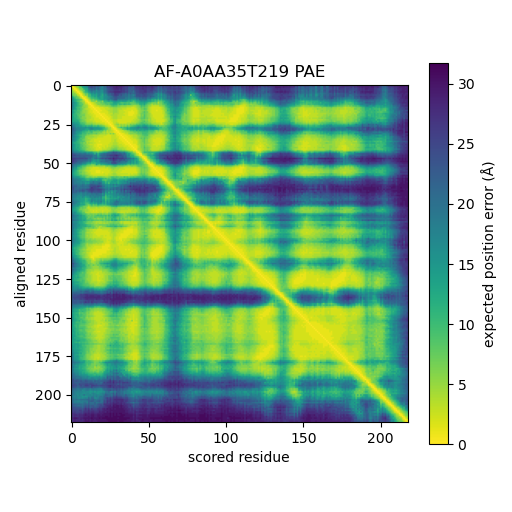 8.950 -7.954 1.00 89.81 175 HIS A CA 1
ATOM 1329 C C . HIS A 1 175 ? 5.915 9.506 -8.927 1.00 89.81 175 HIS A C 1
ATOM 1331 O O . HIS A 1 175 ? 6.247 10.296 -9.809 1.00 89.81 175 HIS A O 1
ATOM 1337 N N . PHE A 1 176 ? 4.648 9.155 -8.722 1.00 87.19 176 PHE A N 1
ATOM 1338 C CA . PHE A 1 176 ? 3.535 9.716 -9.484 1.00 87.19 176 PHE A CA 1
ATOM 1339 C C . PHE A 1 176 ? 2.241 9.739 -8.661 1.00 87.19 176 PHE A C 1
ATOM 1341 O O . PHE A 1 176 ? 2.145 9.126 -7.597 1.00 87.19 176 PHE A O 1
ATOM 1348 N N . VAL A 1 177 ? 1.235 10.459 -9.156 1.00 86.44 177 VAL A N 1
ATOM 1349 C CA . VAL A 1 177 ? -0.108 10.492 -8.565 1.00 86.44 177 VAL A CA 1
ATOM 1350 C C . VAL A 1 177 ? -1.071 9.764 -9.494 1.00 86.44 177 VAL A C 1
ATOM 1352 O O . VAL A 1 177 ? -1.198 10.115 -10.665 1.00 86.44 177 VAL A O 1
ATOM 1355 N N . MET A 1 178 ? -1.743 8.742 -8.972 1.00 81.38 178 MET A N 1
ATOM 1356 C CA . MET A 1 178 ? -2.765 7.979 -9.678 1.00 81.38 178 MET A CA 1
ATOM 1357 C C . MET A 1 178 ? -4.145 8.557 -9.361 1.00 81.38 178 MET A C 1
ATOM 1359 O O . MET A 1 178 ? -4.580 8.515 -8.214 1.00 81.38 178 MET A O 1
ATOM 1363 N N . SER A 1 179 ? -4.836 9.075 -10.376 1.00 73.00 179 SER A N 1
ATOM 1364 C CA . SER A 1 179 ? -6.203 9.617 -10.277 1.00 73.00 179 SER A CA 1
ATOM 1365 C C . SER A 1 179 ? -7.236 8.846 -11.114 1.00 73.00 179 SER A C 1
ATOM 1367 O O . SER A 1 179 ? -8.409 9.212 -11.128 1.00 73.00 179 SER A O 1
ATOM 1369 N N . GLY A 1 180 ? -6.811 7.788 -11.813 1.00 69.06 180 GLY A N 1
ATOM 1370 C CA . GLY A 1 180 ? -7.655 6.939 -12.658 1.00 69.06 180 GLY A CA 1
ATOM 1371 C C . GLY A 1 180 ? -7.695 5.481 -12.195 1.00 69.06 180 GLY A C 1
ATOM 1372 O O . GLY A 1 180 ? -7.057 5.104 -11.218 1.00 69.06 180 GLY A O 1
ATOM 1373 N N . GLU A 1 181 ? -8.439 4.653 -12.927 1.00 67.75 181 GLU A N 1
ATOM 1374 C CA . GLU A 1 181 ? -8.664 3.235 -12.593 1.00 67.75 181 GLU A CA 1
ATOM 1375 C C . GLU A 1 181 ? -7.535 2.303 -13.060 1.00 67.75 181 GLU A C 1
ATOM 1377 O O . GLU A 1 181 ? -7.455 1.143 -12.649 1.00 67.75 181 GLU A O 1
ATOM 1382 N N . HIS A 1 182 ? -6.670 2.785 -13.955 1.00 70.12 182 HIS A N 1
ATOM 1383 C CA . HIS A 1 182 ? -5.657 1.973 -14.616 1.00 70.12 182 HIS A CA 1
ATOM 1384 C C . HIS A 1 182 ? -4.305 2.677 -14.654 1.00 70.12 182 HIS A C 1
ATOM 1386 O O . HIS A 1 182 ? -4.212 3.871 -14.933 1.00 70.12 182 HIS A O 1
ATOM 1392 N N . VAL A 1 183 ? -3.250 1.890 -14.447 1.00 66.88 183 VAL A N 1
ATOM 1393 C CA . VAL A 1 183 ? -1.866 2.280 -14.715 1.00 66.88 183 VAL A CA 1
ATOM 1394 C C . VAL A 1 183 ? -1.410 1.537 -15.962 1.00 66.88 183 VAL A C 1
ATOM 1396 O O . VAL A 1 183 ? -1.546 0.316 -16.042 1.00 66.88 183 VAL A O 1
ATOM 1399 N N . THR A 1 184 ? -0.882 2.277 -16.935 1.00 71.94 184 THR A N 1
ATOM 1400 C CA . THR A 1 184 ? -0.245 1.694 -18.120 1.00 71.94 184 THR A CA 1
ATOM 1401 C C . THR A 1 184 ? 1.261 1.774 -17.938 1.00 71.94 184 THR A C 1
ATOM 1403 O O . THR A 1 184 ? 1.795 2.856 -17.714 1.00 71.94 184 THR A O 1
ATOM 1406 N N . VAL A 1 185 ? 1.930 0.627 -18.030 1.00 68.12 185 VAL A N 1
ATOM 1407 C CA . VAL A 1 185 ? 3.391 0.531 -18.066 1.00 68.12 185 VAL A CA 1
ATOM 1408 C C . VAL A 1 185 ? 3.759 0.037 -19.458 1.00 68.12 185 VAL A C 1
ATOM 1410 O O . VAL A 1 185 ? 3.340 -1.051 -19.852 1.00 68.12 185 VAL A O 1
ATOM 1413 N N . SER A 1 186 ? 4.486 0.855 -20.211 1.00 70.19 186 SER A N 1
ATOM 1414 C CA . SER A 1 186 ? 5.006 0.520 -21.536 1.00 70.19 186 SER A CA 1
ATOM 1415 C C . SER A 1 186 ? 6.525 0.424 -21.480 1.00 70.19 186 SER A C 1
ATOM 1417 O O . SER A 1 186 ? 7.172 1.222 -20.803 1.00 70.19 186 SER A O 1
ATOM 1419 N N . ALA A 1 187 ? 7.084 -0.542 -22.201 1.00 68.94 187 ALA A N 1
ATOM 1420 C CA . ALA A 1 187 ? 8.518 -0.677 -22.400 1.00 68.94 187 ALA A CA 1
ATOM 1421 C C . ALA A 1 187 ? 8.815 -0.494 -23.889 1.00 68.94 187 ALA A C 1
ATOM 1423 O O . ALA A 1 187 ? 8.314 -1.257 -24.717 1.00 68.94 187 ALA A O 1
ATOM 1424 N N . ASP A 1 188 ? 9.617 0.516 -24.218 1.00 69.69 188 ASP A N 1
ATOM 1425 C CA . ASP A 1 188 ? 10.068 0.752 -25.585 1.00 69.69 188 ASP A CA 1
ATOM 1426 C C . ASP A 1 188 ? 11.424 0.078 -25.790 1.00 69.69 188 ASP A C 1
ATOM 1428 O O . ASP A 1 188 ? 12.434 0.468 -25.200 1.00 69.69 188 ASP A O 1
ATOM 1432 N N . LEU A 1 189 ? 11.455 -0.949 -26.640 1.00 65.56 189 LEU A N 1
ATOM 1433 C CA . LEU A 1 189 ? 12.700 -1.606 -27.021 1.00 65.56 189 LEU A CA 1
ATOM 1434 C C . LEU A 1 189 ? 13.430 -0.750 -28.058 1.00 65.56 189 LEU A C 1
ATOM 1436 O O . LEU A 1 189 ? 12.975 -0.577 -29.197 1.00 65.56 189 LEU A O 1
ATOM 1440 N N . LEU A 1 190 ? 14.585 -0.220 -27.661 1.00 62.53 190 LEU A N 1
ATOM 1441 C CA . LEU A 1 190 ? 15.445 0.533 -28.561 1.00 62.53 190 LEU A CA 1
ATOM 1442 C C . LEU A 1 190 ? 16.125 -0.414 -29.569 1.00 62.53 190 LEU A C 1
ATOM 1444 O O . LEU A 1 190 ? 16.568 -1.506 -29.196 1.00 62.53 190 LEU A O 1
ATOM 1448 N N . PRO A 1 191 ? 16.244 -0.018 -30.850 1.00 58.28 191 PRO A N 1
ATOM 1449 C CA . PRO A 1 191 ? 17.025 -0.772 -31.826 1.00 58.28 191 PRO A CA 1
ATOM 1450 C C . PRO A 1 191 ? 18.476 -0.974 -31.348 1.00 58.28 191 PRO A C 1
ATOM 1452 O O . PRO A 1 191 ? 19.053 -0.033 -30.798 1.00 58.28 191 PRO A O 1
ATOM 1455 N N . PRO A 1 192 ? 19.099 -2.147 -31.582 1.00 55.03 192 PRO A N 1
ATOM 1456 C CA . PRO A 1 192 ? 18.622 -3.285 -32.383 1.00 55.03 192 PRO A CA 1
ATOM 1457 C C . PRO A 1 192 ? 17.872 -4.386 -31.601 1.00 55.03 192 PRO A C 1
ATOM 1459 O O . PRO A 1 192 ? 17.456 -5.368 -32.205 1.00 55.03 192 PRO A O 1
ATOM 1462 N N . HIS A 1 193 ? 17.665 -4.246 -30.290 1.00 60.06 193 HIS A N 1
ATOM 1463 C CA . HIS A 1 193 ? 17.255 -5.338 -29.386 1.00 60.06 193 HIS A CA 1
ATOM 1464 C C . HIS A 1 193 ? 15.737 -5.616 -29.341 1.00 60.06 193 HIS A C 1
ATOM 1466 O O . HIS A 1 193 ? 15.215 -6.110 -28.345 1.00 60.06 193 HIS A O 1
ATOM 1472 N N . GLN A 1 194 ? 15.004 -5.296 -30.413 1.00 57.69 194 GLN A N 1
ATOM 1473 C CA . GLN A 1 194 ? 13.535 -5.396 -30.459 1.00 57.69 194 GLN A CA 1
ATOM 1474 C C . GLN A 1 194 ? 12.991 -6.834 -30.446 1.00 57.69 194 GLN A C 1
ATOM 1476 O O . GLN A 1 194 ? 11.801 -7.021 -30.209 1.00 57.69 194 GLN A O 1
ATOM 1481 N N . THR A 1 195 ? 13.825 -7.842 -30.706 1.00 55.81 195 THR A N 1
ATOM 1482 C CA . THR A 1 195 ? 13.413 -9.253 -30.822 1.00 55.81 195 THR A CA 1
ATOM 1483 C C . THR A 1 195 ? 13.752 -10.115 -29.611 1.00 55.81 195 THR A C 1
ATOM 1485 O O . THR A 1 195 ? 13.331 -11.268 -29.571 1.00 55.81 195 THR A O 1
ATOM 1488 N N . ASP A 1 196 ? 14.495 -9.580 -28.641 1.00 59.00 196 ASP A N 1
ATOM 1489 C CA . ASP A 1 196 ? 15.212 -10.403 -27.653 1.00 59.00 196 ASP A CA 1
ATOM 1490 C C . ASP A 1 196 ? 14.555 -10.400 -26.261 1.00 59.00 196 ASP A C 1
ATOM 1492 O O . ASP A 1 196 ? 15.089 -10.984 -25.321 1.00 59.00 196 ASP A O 1
ATOM 1496 N N . TRP A 1 197 ? 13.395 -9.753 -26.123 1.00 56.97 197 TRP A N 1
ATOM 1497 C CA . TRP A 1 197 ? 12.712 -9.548 -24.846 1.00 56.97 197 TRP A CA 1
ATOM 1498 C C . TRP A 1 197 ? 11.312 -10.160 -24.841 1.00 56.97 197 TRP A C 1
ATOM 1500 O O . TRP A 1 197 ? 10.484 -9.847 -25.700 1.00 56.97 197 TRP A O 1
ATOM 1510 N N . ASP A 1 198 ? 11.037 -10.985 -23.832 1.00 63.06 198 ASP A N 1
ATOM 1511 C CA . ASP A 1 198 ? 9.696 -11.481 -23.523 1.00 63.06 198 ASP A CA 1
ATOM 1512 C C . ASP A 1 198 ? 9.111 -10.689 -22.345 1.00 63.06 198 ASP A C 1
ATOM 1514 O O . ASP A 1 198 ? 9.791 -10.443 -21.347 1.00 63.06 198 ASP A O 1
ATOM 1518 N N . VAL A 1 199 ? 7.852 -10.260 -22.458 1.00 59.94 199 VAL A N 1
ATOM 1519 C CA . VAL A 1 199 ? 7.165 -9.488 -21.413 1.00 59.94 199 VAL A CA 1
ATOM 1520 C C . VAL A 1 199 ? 6.134 -10.391 -20.757 1.00 59.94 199 VAL A C 1
ATOM 1522 O O . VAL A 1 199 ? 5.031 -10.589 -21.267 1.00 59.94 199 VAL A O 1
ATOM 1525 N N . SER A 1 200 ? 6.479 -10.914 -19.583 1.00 58.91 200 SER A N 1
ATOM 1526 C CA . SER A 1 200 ? 5.567 -11.722 -18.773 1.00 58.91 200 SER A CA 1
ATOM 1527 C C . SER A 1 200 ? 4.957 -10.900 -17.630 1.00 58.91 200 SER A C 1
ATOM 1529 O O . SER A 1 200 ? 5.579 -9.992 -17.081 1.00 58.91 200 SER A O 1
ATOM 1531 N N . ARG A 1 201 ? 3.702 -11.196 -17.264 1.00 54.69 201 ARG A N 1
ATOM 1532 C CA . ARG A 1 201 ? 2.981 -10.528 -16.167 1.00 54.69 201 ARG A CA 1
ATOM 1533 C C . ARG A 1 201 ? 2.728 -11.491 -15.015 1.00 54.69 201 ARG A C 1
ATOM 1535 O O . ARG A 1 201 ? 2.243 -12.599 -15.227 1.00 54.69 201 ARG A O 1
ATOM 1542 N N . ARG A 1 202 ? 2.902 -11.006 -13.783 1.00 52.78 202 ARG A N 1
ATOM 1543 C CA . ARG A 1 202 ? 2.368 -11.636 -12.564 1.00 52.78 202 ARG A CA 1
ATOM 1544 C C . ARG A 1 202 ? 1.371 -10.674 -11.884 1.00 52.78 202 ARG A C 1
ATOM 1546 O O . ARG A 1 202 ? 1.769 -9.586 -11.486 1.00 52.78 202 ARG A O 1
ATOM 1553 N N . GLY A 1 203 ? 0.078 -11.033 -11.797 1.00 48.06 203 GLY A N 1
ATOM 1554 C CA . GLY A 1 203 ? -0.975 -10.278 -11.068 1.00 48.06 203 GLY A CA 1
ATOM 1555 C C . GLY A 1 203 ? -2.242 -9.887 -11.868 1.00 48.06 203 GLY A C 1
ATOM 1556 O O . GLY A 1 203 ? -2.270 -9.996 -13.092 1.00 48.06 203 GLY A O 1
ATOM 1557 N N . ASP A 1 204 ? -3.271 -9.365 -11.180 1.00 41.34 204 ASP A N 1
ATOM 1558 C CA . ASP A 1 204 ? -4.678 -9.238 -11.649 1.00 41.34 204 ASP A CA 1
ATOM 1559 C C . ASP A 1 204 ? -5.034 -7.945 -12.419 1.00 41.34 204 ASP A C 1
ATOM 1561 O O . ASP A 1 204 ? -5.893 -7.165 -12.022 1.00 41.34 204 ASP A O 1
ATOM 1565 N N . GLY A 1 205 ? -4.424 -7.676 -13.566 1.00 37.91 205 GLY A N 1
ATOM 1566 C CA . GLY A 1 205 ? -4.830 -6.519 -14.382 1.00 37.91 205 GLY A CA 1
ATOM 1567 C C . GLY A 1 205 ? -4.604 -6.739 -15.867 1.00 37.91 205 GLY A C 1
ATOM 1568 O O . GLY A 1 205 ? -4.095 -7.778 -16.289 1.00 37.91 205 GLY A O 1
ATOM 1569 N N . LYS A 1 206 ? -4.980 -5.756 -16.684 1.00 32.97 206 LYS A N 1
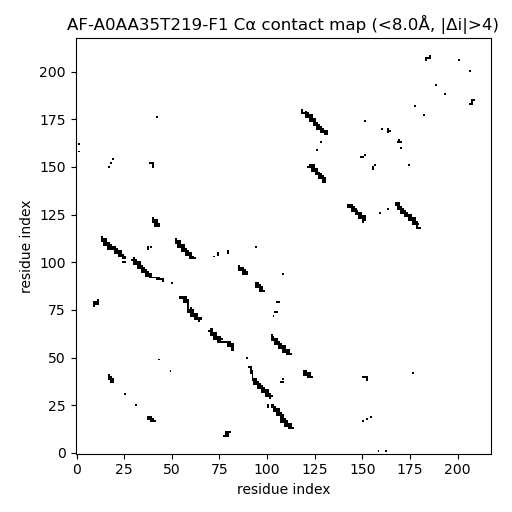ATOM 1570 C CA . LYS A 1 206 ? -4.847 -5.850 -18.142 1.00 32.97 206 LYS A CA 1
ATOM 1571 C C . LYS A 1 206 ? -3.444 -5.441 -18.592 1.00 32.97 206 LYS A C 1
ATOM 1573 O O . LYS A 1 206 ? -2.928 -4.413 -18.164 1.00 32.97 206 LYS A O 1
ATOM 1578 N N . VAL A 1 207 ? -2.812 -6.272 -19.419 1.00 34.41 207 VAL A N 1
ATOM 1579 C CA . VAL A 1 207 ? -1.610 -5.905 -20.179 1.00 34.41 207 VAL A CA 1
ATOM 1580 C C . VAL A 1 207 ? -2.088 -5.155 -21.416 1.00 34.41 207 VAL A C 1
ATOM 1582 O O . VAL A 1 207 ? -2.688 -5.762 -22.297 1.00 34.41 207 VAL A O 1
ATOM 1585 N N . CYS A 1 208 ? -1.833 -3.851 -21.493 1.00 33.69 208 CYS A N 1
ATOM 1586 C CA . CYS A 1 208 ? -1.881 -3.123 -22.762 1.00 33.69 208 CYS A CA 1
ATOM 1587 C C . CYS A 1 208 ? -0.474 -3.109 -23.367 1.00 33.69 208 CYS A C 1
ATOM 1589 O O . CYS A 1 208 ? 0.139 -2.063 -23.545 1.00 33.69 208 CYS A O 1
ATOM 1591 N N . GLY A 1 209 ? 0.063 -4.300 -23.622 1.00 30.58 209 GLY A N 1
ATOM 1592 C CA . GLY A 1 209 ? 1.262 -4.478 -24.427 1.00 30.58 209 GLY A CA 1
ATOM 1593 C C . GLY A 1 209 ? 0.833 -4.449 -25.882 1.00 30.58 209 GLY A C 1
ATOM 1594 O O . GLY A 1 209 ? 0.410 -5.468 -26.426 1.00 30.58 209 GLY A O 1
ATOM 1595 N N . THR A 1 210 ? 0.870 -3.276 -26.505 1.00 27.95 210 THR A N 1
ATOM 1596 C CA . THR A 1 210 ? 0.694 -3.192 -27.954 1.00 27.95 210 THR A CA 1
ATOM 1597 C C . THR A 1 210 ? 2.009 -3.626 -28.587 1.00 27.95 210 THR A C 1
ATOM 1599 O O . THR A 1 210 ? 2.928 -2.827 -28.736 1.00 27.95 210 THR A O 1
ATOM 1602 N N . TYR A 1 211 ? 2.119 -4.904 -28.950 1.00 30.45 211 TYR A N 1
ATOM 1603 C CA . TYR A 1 211 ? 3.160 -5.355 -29.869 1.00 30.45 211 TYR A CA 1
ATOM 1604 C C . TYR A 1 211 ? 2.806 -4.857 -31.271 1.00 30.45 211 TYR A C 1
ATOM 1606 O O . TYR A 1 211 ? 2.235 -5.582 -32.085 1.00 30.45 211 TYR A O 1
ATOM 1614 N N . THR A 1 212 ? 3.137 -3.607 -31.582 1.00 26.94 212 THR A N 1
ATOM 1615 C CA . THR A 1 212 ? 3.260 -3.192 -32.981 1.00 26.94 212 THR A CA 1
ATOM 1616 C C . THR A 1 212 ? 4.581 -3.736 -33.505 1.00 26.94 212 THR A C 1
ATOM 1618 O O . THR A 1 212 ? 5.593 -3.041 -33.536 1.00 26.94 212 THR A O 1
ATOM 1621 N N . SER A 1 213 ? 4.584 -5.003 -33.938 1.00 29.47 213 SER A N 1
ATOM 1622 C CA . SER A 1 213 ? 5.570 -5.411 -34.933 1.00 29.47 213 SER A CA 1
ATOM 1623 C C . SER A 1 213 ? 5.229 -4.617 -36.190 1.00 29.47 213 SER A C 1
ATOM 1625 O O . SER A 1 213 ? 4.291 -4.965 -36.911 1.00 29.47 213 SER A O 1
ATOM 1627 N N . ASN A 1 214 ? 5.943 -3.526 -36.451 1.00 27.33 214 ASN A N 1
ATOM 1628 C CA . ASN A 1 214 ? 5.926 -2.912 -37.771 1.00 27.33 214 ASN A CA 1
ATOM 1629 C C . ASN A 1 214 ? 6.650 -3.864 -38.734 1.00 27.33 214 ASN A C 1
ATOM 1631 O O . ASN A 1 214 ? 7.763 -3.607 -39.180 1.00 27.33 214 ASN A O 1
ATOM 1635 N N . LYS A 1 215 ? 5.997 -4.976 -39.089 1.00 24.39 215 LYS A N 1
ATOM 1636 C CA . LYS A 1 215 ? 6.161 -5.543 -40.421 1.00 24.39 215 LYS A CA 1
ATOM 1637 C C . LYS A 1 215 ? 5.403 -4.620 -41.367 1.00 24.39 215 LYS A C 1
ATOM 1639 O O . LYS A 1 215 ? 4.270 -4.896 -41.744 1.00 24.39 215 LYS A O 1
ATOM 1644 N N . CYS A 1 216 ? 6.049 -3.528 -41.763 1.00 22.97 216 CYS A N 1
ATOM 1645 C CA . CYS A 1 216 ? 5.755 -2.953 -43.065 1.00 22.97 216 CYS A CA 1
ATOM 1646 C C . CYS A 1 216 ? 6.263 -3.956 -44.107 1.00 22.97 216 CYS A C 1
ATOM 1648 O O . CYS A 1 216 ? 7.427 -3.939 -44.493 1.00 22.97 216 CYS A O 1
ATOM 1650 N N . GLN A 1 217 ? 5.394 -4.890 -44.494 1.00 25.17 217 GLN A N 1
ATOM 1651 C CA . GLN A 1 217 ? 5.418 -5.442 -45.839 1.00 25.17 217 GLN A CA 1
ATOM 1652 C C . GLN A 1 217 ? 4.543 -4.541 -46.709 1.00 25.17 217 GLN A C 1
ATOM 1654 O O . GLN A 1 217 ? 3.318 -4.601 -46.624 1.00 25.17 217 GLN A O 1
ATOM 1659 N N . ALA A 1 218 ? 5.201 -3.707 -47.508 1.00 28.23 218 ALA A N 1
ATOM 1660 C CA . ALA A 1 218 ? 4.863 -3.377 -48.889 1.00 28.23 218 ALA A CA 1
ATOM 1661 C C . ALA A 1 218 ? 6.129 -2.804 -49.536 1.00 28.23 218 ALA A C 1
ATOM 1663 O O . ALA A 1 218 ? 6.706 -1.871 -48.935 1.00 28.23 218 ALA A O 1
#

Organism: Geodia barretti (NCBI:txid519541)